Protein 4WAI (pdb70)

B-factor: mean 99.81, std 31.14, range [53.28, 286.84]

Nearest PDB structures (foldseek):
  4wai-assembly1_B  TM=9.487E-01  e=1.985E-14  Bacillus subtilis subsp. subtilis str. 168
  4wai-assembly2_C  TM=9.579E-01  e=7.616E-14  Bacillus subtilis subsp. subtilis str. 168
  8hja-assembly1_A  TM=7.046E-01  e=1.304E-03  Synechocystis sp. PCC 6803
  8hja-assembly1_B  TM=7.185E-01  e=2.812E-03  Synechocystis sp. PCC 6803
  4wai-assembly2_C  TM=1.011E+00  e=5.442E-16  Bacillus subtilis subsp. subtilis str. 168

Structure (mmCIF, N/CA/C/O backbone):
data_4WAI
#
_entry.id   4WAI
#
_cell.length_a   41.483
_cell.length_b   123.579
_cell.length_c   41.759
_cell.angle_alpha   90.00
_cell.angle_beta   93.92
_cell.angle_gamma   90.00
#
_symmetry.space_group_name_H-M   'P 1 21 1'
#
loop_
_entity.id
_entity.type
_entity.pdbx_description
1 polymer 'ComF operon protein 2'
2 non-polymer 'ZINC ION'
3 water water
#
loop_
_atom_site.group_PDB
_atom_site.id
_atom_site.type_symbol
_atom_site.label_atom_id
_atom_site.label_alt_id
_atom_site.label_comp_id
_atom_site.label_asym_id
_atom_site.label_entity_id
_atom_site.label_seq_id
_atom_site.pdbx_PDB_ins_code
_atom_site.Cartn_x
_atom_site.Cartn_y
_atom_site.Cartn_z
_atom_site.occupancy
_atom_site.B_iso_or_equiv
_atom_site.auth_seq_id
_atom_site.auth_comp_id
_atom_site.auth_asym_id
_atom_site.auth_atom_id
_atom_site.pdbx_PDB_model_num
ATOM 1 N N . MET A 1 24 ? 60.222 -45.300 25.937 1.00 84.31 1 MET A N 1
ATOM 2 C CA . MET A 1 24 ? 59.032 -44.648 25.400 1.00 83.26 1 MET A CA 1
ATOM 3 C C . MET A 1 24 ? 58.948 -44.715 23.867 1.00 82.17 1 MET A C 1
ATOM 4 O O . MET A 1 24 ? 59.945 -44.637 23.161 1.00 79.72 1 MET A O 1
ATOM 9 N N . LEU A 1 25 ? 57.729 -44.822 23.364 1.00 82.58 2 LEU A N 1
ATOM 10 C CA . LEU A 1 25 ? 57.474 -44.995 21.945 1.00 80.97 2 LEU A CA 1
ATOM 11 C C . LEU A 1 25 ? 57.166 -43.655 21.275 1.00 78.73 2 LEU A C 1
ATOM 12 O O . LEU A 1 25 ? 56.161 -43.007 21.572 1.00 81.05 2 LEU A O 1
ATOM 17 N N . VAL A 1 26 ? 58.041 -43.253 20.356 1.00 74.42 3 VAL A N 1
ATOM 18 C CA . VAL A 1 26 ? 58.011 -41.908 19.777 1.00 70.33 3 VAL A CA 1
ATOM 19 C C . VAL A 1 26 ? 58.581 -41.847 18.372 1.00 65.93 3 VAL A C 1
ATOM 20 O O . VAL A 1 26 ? 59.658 -42.367 18.091 1.00 64.68 3 VAL A O 1
ATOM 24 N N . ASN A 1 27 ? 57.833 -41.198 17.489 1.00 63.64 4 ASN A N 1
ATOM 25 C CA . ASN A 1 27 ? 58.297 -40.919 16.149 1.00 61.47 4 ASN A CA 1
ATOM 26 C C . ASN A 1 27 ? 59.343 -39.810 16.154 1.00 61.96 4 ASN A C 1
ATOM 27 O O . ASN A 1 27 ? 59.079 -38.664 16.537 1.00 60.13 4 ASN A O 1
ATOM 32 N N . SER A 1 28 ? 60.531 -40.169 15.699 1.00 63.82 5 SER A N 1
ATOM 33 C CA . SER A 1 28 ? 61.683 -39.316 15.841 1.00 68.08 5 SER A CA 1
ATOM 34 C C . SER A 1 28 ? 61.537 -38.109 14.911 1.00 65.69 5 SER A C 1
ATOM 35 O O . SER A 1 28 ? 62.162 -37.063 15.124 1.00 65.76 5 SER A O 1
ATOM 38 N N . LYS A 1 29 ? 60.688 -38.246 13.900 1.00 66.52 6 LYS A N 1
ATOM 39 C CA . LYS A 1 29 ? 60.420 -37.123 12.990 1.00 68.58 6 LYS A CA 1
ATOM 40 C C . LYS A 1 29 ? 59.663 -35.999 13.686 1.00 67.70 6 LYS A C 1
ATOM 41 O O . LYS A 1 29 ? 59.799 -34.851 13.335 1.00 68.38 6 LYS A O 1
ATOM 47 N N . GLU A 1 30 ? 58.862 -36.350 14.674 1.00 67.68 7 GLU A N 1
ATOM 48 C CA . GLU A 1 30 ? 58.152 -35.363 15.460 1.00 68.76 7 GLU A CA 1
ATOM 49 C C . GLU A 1 30 ? 59.144 -34.532 16.280 1.00 67.13 7 GLU A C 1
ATOM 50 O O . GLU A 1 30 ? 58.964 -33.333 16.448 1.00 68.10 7 GLU A O 1
ATOM 56 N N . ILE A 1 31 ? 60.198 -35.173 16.770 1.00 65.34 8 ILE A N 1
ATOM 57 C CA . ILE A 1 31 ? 61.242 -34.486 17.524 1.00 64.63 8 ILE A CA 1
ATOM 58 C C . ILE A 1 31 ? 61.970 -33.511 16.607 1.00 62.52 8 ILE A C 1
ATOM 59 O O . ILE A 1 31 ? 62.212 -32.362 16.976 1.00 63.66 8 ILE A O 1
ATOM 64 N N . VAL A 1 32 ? 62.286 -33.969 15.398 1.00 63.53 9 VAL A N 1
ATOM 65 C CA . VAL A 1 32 ? 62.931 -33.134 14.385 1.00 66.99 9 VAL A CA 1
ATOM 66 C C . VAL A 1 32 ? 62.114 -31.881 14.020 1.00 64.87 9 VAL A C 1
ATOM 67 O O . VAL A 1 32 ? 62.625 -30.765 14.075 1.00 58.88 9 VAL A O 1
ATOM 71 N N . MET A 1 33 ? 60.848 -32.091 13.655 1.00 63.71 10 MET A N 1
ATOM 72 C CA . MET A 1 33 ? 59.939 -31.011 13.309 1.00 62.43 10 MET A CA 1
ATOM 73 C C . MET A 1 33 ? 59.792 -29.986 14.420 1.00 66.34 10 MET A C 1
ATOM 74 O O . MET A 1 33 ? 59.899 -28.760 14.176 1.00 68.24 10 MET A O 1
ATOM 79 N N . LYS A 1 34 ? 59.521 -30.491 15.628 1.00 64.45 11 LYS A N 1
ATOM 80 C CA . LYS A 1 34 ? 59.270 -29.624 16.766 1.00 66.24 11 LYS A CA 1
ATOM 81 C C . LYS A 1 34 ? 60.484 -28.732 16.967 1.00 68.11 11 LYS A C 1
ATOM 82 O O . LYS A 1 34 ? 60.355 -27.563 17.306 1.00 68.54 11 LYS A O 1
ATOM 88 N N . GLU A 1 35 ? 61.659 -29.308 16.720 1.00 69.18 12 GLU A N 1
ATOM 89 C CA . GLU A 1 35 ? 62.913 -28.608 16.859 1.00 73.40 12 GLU A CA 1
ATOM 90 C C . GLU A 1 35 ? 63.067 -27.559 15.752 1.00 73.88 12 GLU A C 1
ATOM 91 O O . GLU A 1 35 ? 63.425 -26.407 16.020 1.00 77.56 12 GLU A O 1
ATOM 97 N N . LEU A 1 36 ? 62.783 -27.947 14.515 1.00 68.09 13 LEU A N 1
ATOM 98 C CA . LEU A 1 36 ? 62.935 -27.020 13.407 1.00 68.35 13 LEU A CA 1
ATOM 99 C C . LEU A 1 36 ? 61.909 -25.896 13.488 1.00 70.07 13 LEU A C 1
ATOM 100 O O . LEU A 1 36 ? 62.207 -24.720 13.190 1.00 70.97 13 LEU A O 1
ATOM 105 N N . LEU A 1 37 ? 60.708 -26.270 13.905 1.00 68.81 14 LEU A N 1
ATOM 106 C CA . LEU A 1 37 ? 59.629 -25.319 14.036 1.00 70.16 14 LEU A CA 1
ATOM 107 C C . LEU A 1 37 ? 59.988 -24.243 15.060 1.00 77.94 14 LEU A C 1
ATOM 108 O O . LEU A 1 37 ? 59.754 -23.057 14.823 1.00 80.22 14 LEU A O 1
ATOM 113 N N . ASP A 1 38 ? 60.559 -24.651 16.192 1.00 80.78 15 ASP A N 1
ATOM 114 C CA . ASP A 1 38 ? 60.939 -23.693 17.215 1.00 87.82 15 ASP A CA 1
ATOM 115 C C . ASP A 1 38 ? 62.110 -22.834 16.786 1.00 85.99 15 ASP A C 1
ATOM 116 O O . ASP A 1 38 ? 62.117 -21.636 17.043 1.00 89.72 15 ASP A O 1
ATOM 121 N N . ARG A 1 39 ? 63.098 -23.436 16.138 1.00 82.50 16 ARG A N 1
ATOM 122 C CA . ARG A 1 39 ? 64.272 -22.685 15.717 1.00 84.70 16 ARG A CA 1
ATOM 123 C C . ARG A 1 39 ? 63.974 -21.715 14.558 1.00 81.32 16 ARG A C 1
ATOM 124 O O . ARG A 1 39 ? 64.487 -20.606 14.530 1.00 81.78 16 ARG A O 1
ATOM 132 N N . TYR A 1 40 ? 63.126 -22.128 13.621 1.00 86.99 17 TYR A N 1
ATOM 133 C CA . TYR A 1 40 ? 62.921 -21.355 12.396 1.00 86.37 17 TYR A CA 1
ATOM 134 C C . TYR A 1 40 ? 61.518 -20.774 12.311 1.00 84.06 17 TYR A C 1
ATOM 135 O O . TYR A 1 40 ? 61.059 -20.400 11.248 1.00 84.50 17 TYR A O 1
ATOM 144 N N . MET A 1 41 ? 60.844 -20.730 13.447 1.00 84.23 18 MET A N 1
ATOM 145 C CA . MET A 1 41 ? 59.552 -20.070 13.592 1.00 88.13 18 MET A CA 1
ATOM 146 C C . MET A 1 41 ? 59.410 -18.766 12.773 1.00 93.19 18 MET A C 1
ATOM 147 O O . MET A 1 41 ? 58.465 -18.614 11.993 1.00 91.69 18 MET A O 1
ATOM 152 N N . ASP A 1 42 ? 60.349 -17.841 12.947 1.00 99.33 19 ASP A N 1
ATOM 153 C CA . ASP A 1 42 ? 60.289 -16.540 12.271 1.00 106.37 19 ASP A CA 1
ATOM 154 C C . ASP A 1 42 ? 60.295 -16.600 10.734 1.00 105.30 19 ASP A C 1
ATOM 155 O O . ASP A 1 42 ? 59.611 -15.818 10.071 1.00 107.37 19 ASP A O 1
ATOM 160 N N . GLN A 1 43 ? 61.062 -17.524 10.169 1.00 102.75 20 GLN A N 1
ATOM 161 C CA . GLN A 1 43 ? 61.191 -17.611 8.721 1.00 103.31 20 GLN A CA 1
ATOM 162 C C . GLN A 1 43 ? 60.063 -18.424 8.073 1.00 97.94 20 GLN A C 1
ATOM 163 O O . GLN A 1 43 ? 60.047 -18.618 6.855 1.00 97.88 20 GLN A O 1
ATOM 169 N N . LEU A 1 44 ? 59.122 -18.891 8.894 1.00 94.45 21 LEU A N 1
ATOM 170 C CA . LEU A 1 44 ? 57.959 -19.642 8.417 1.00 91.04 21 LEU A CA 1
ATOM 171 C C . LEU A 1 44 ? 56.731 -18.763 8.268 1.00 92.75 21 LEU A C 1
ATOM 172 O O . LEU A 1 44 ? 55.712 -19.213 7.752 1.00 90.22 21 LEU A O 1
ATOM 177 N N . HIS A 1 45 ? 56.821 -17.544 8.788 1.00 97.66 22 HIS A N 1
ATOM 178 C CA . HIS A 1 45 ? 55.802 -16.512 8.614 1.00 101.80 22 HIS A CA 1
ATOM 179 C C . HIS A 1 45 ? 54.369 -16.981 8.899 1.00 99.22 22 HIS A C 1
ATOM 180 O O . HIS A 1 45 ? 53.504 -16.933 8.032 1.00 100.48 22 HIS A O 1
ATOM 187 N N . MET A 1 46 ? 54.137 -17.429 10.131 1.00 95.06 23 MET A N 1
ATOM 188 C CA . MET A 1 46 ? 52.806 -17.803 10.595 1.00 92.32 23 MET A CA 1
ATOM 189 C C . MET A 1 46 ? 51.963 -16.612 11.023 1.00 98.54 23 MET A C 1
ATOM 190 O O . MET A 1 46 ? 52.458 -15.683 11.673 1.00 103.36 23 MET A O 1
ATOM 195 N N . ALA A 1 47 ? 50.686 -16.642 10.657 1.00 99.08 24 ALA A N 1
ATOM 196 C CA . ALA A 1 47 ? 49.762 -15.571 11.008 1.00 104.85 24 ALA A CA 1
ATOM 197 C C . ALA A 1 47 ? 49.555 -15.557 12.514 1.00 107.26 24 ALA A C 1
ATOM 198 O O . ALA A 1 47 ? 49.616 -14.503 13.143 1.00 112.21 24 ALA A O 1
ATOM 200 N N . CYS A 1 48 ? 49.315 -16.735 13.087 1.00 102.40 25 CYS A N 1
ATOM 201 C CA . CYS A 1 48 ? 49.210 -16.882 14.531 1.00 103.77 25 CYS A CA 1
ATOM 202 C C . CYS A 1 48 ? 50.215 -17.916 15.021 1.00 100.59 25 CYS A C 1
ATOM 203 O O . CYS A 1 48 ? 50.475 -18.910 14.342 1.00 94.52 25 CYS A O 1
ATOM 206 N N . THR A 1 49 ? 50.792 -17.686 16.192 1.00 99.74 26 THR A N 1
ATOM 207 C CA . THR A 1 49 ? 51.817 -18.594 16.689 1.00 94.18 26 THR A CA 1
ATOM 208 C C . THR A 1 49 ? 51.372 -19.352 17.939 1.00 93.33 26 THR A C 1
ATOM 209 O O . THR A 1 49 ? 52.200 -19.975 18.596 1.00 93.94 26 THR A O 1
ATOM 213 N N . CYS A 1 50 ? 50.072 -19.332 18.246 1.00 93.83 27 CYS A N 1
ATOM 214 C CA . CYS A 1 50 ? 49.555 -20.032 19.416 1.00 93.83 27 CYS A CA 1
ATOM 215 C C . CYS A 1 50 ? 49.782 -21.533 19.264 1.00 86.07 27 CYS A C 1
ATOM 216 O O . CYS A 1 50 ? 50.069 -22.014 18.167 1.00 80.21 27 CYS A O 1
ATOM 219 N N . GLN A 1 51 ? 49.606 -22.271 20.356 1.00 88.06 28 GLN A N 1
ATOM 220 C CA . GLN A 1 51 ? 49.898 -23.699 20.333 1.00 84.08 28 GLN A CA 1
ATOM 221 C C . GLN A 1 51 ? 48.996 -24.421 19.370 1.00 80.43 28 GLN A C 1
ATOM 222 O O . GLN A 1 51 ? 49.442 -25.338 18.695 1.00 76.43 28 GLN A O 1
ATOM 228 N N . VAL A 1 52 ? 47.741 -23.998 19.280 1.00 84.04 29 VAL A N 1
ATOM 229 C CA . VAL A 1 52 ? 46.823 -24.628 18.333 1.00 82.43 29 VAL A CA 1
ATOM 230 C C . VAL A 1 52 ? 47.397 -24.593 16.927 1.00 80.41 29 VAL A C 1
ATOM 231 O O . VAL A 1 52 ? 47.629 -25.647 16.300 1.00 73.29 29 VAL A O 1
ATOM 235 N N . CYS A 1 53 ? 47.654 -23.383 16.445 1.00 82.04 30 CYS A N 1
ATOM 236 C CA . CYS A 1 53 ? 48.152 -23.231 15.082 1.00 83.69 30 CYS A CA 1
ATOM 237 C C . CYS A 1 53 ? 49.461 -23.984 14.868 1.00 80.61 30 CYS A C 1
ATOM 238 O O . CYS A 1 53 ? 49.711 -24.508 13.783 1.00 82.17 30 CYS A O 1
ATOM 241 N N . GLN A 1 54 ? 50.310 -23.976 15.888 1.00 78.16 31 GLN A N 1
ATOM 242 C CA . GLN A 1 54 ? 51.560 -24.698 15.795 1.00 75.98 31 GLN A CA 1
ATOM 243 C C . GLN A 1 54 ? 51.296 -26.197 15.619 1.00 72.73 31 GLN A C 1
ATOM 244 O O . GLN A 1 54 ? 51.838 -26.809 14.687 1.00 69.53 31 GLN A O 1
ATOM 250 N N . ASN A 1 55 ? 50.461 -26.774 16.487 1.00 74.27 32 ASN A N 1
ATOM 251 C CA . ASN A 1 55 ? 50.091 -28.179 16.370 1.00 73.84 32 ASN A CA 1
ATOM 252 C C . ASN A 1 55 ? 49.538 -28.536 15.002 1.00 74.80 32 ASN A C 1
ATOM 253 O O . ASN A 1 55 ? 49.875 -29.581 14.455 1.00 74.80 32 ASN A O 1
ATOM 258 N N . ASP A 1 56 ? 48.733 -27.644 14.430 1.00 78.08 33 ASP A N 1
ATOM 259 C CA . ASP A 1 56 ? 48.205 -27.860 13.086 1.00 79.24 33 ASP A CA 1
ATOM 260 C C . ASP A 1 56 ? 49.311 -27.965 12.032 1.00 76.14 33 ASP A C 1
ATOM 261 O O . ASP A 1 56 ? 49.286 -28.852 11.195 1.00 71.70 33 ASP A O 1
ATOM 266 N N . VAL A 1 57 ? 50.290 -27.073 12.089 1.00 79.36 34 VAL A N 1
ATOM 267 C CA . VAL A 1 57 ? 51.419 -27.124 11.170 1.00 73.82 34 VAL A CA 1
ATOM 268 C C . VAL A 1 57 ? 52.173 -28.455 11.297 1.00 66.54 34 VAL A C 1
ATOM 269 O O . VAL A 1 57 ? 52.419 -29.141 10.318 1.00 63.24 34 VAL A O 1
ATOM 273 N N . LEU A 1 58 ? 52.543 -28.802 12.518 1.00 66.35 35 LEU A N 1
ATOM 274 C CA . LEU A 1 58 ? 53.181 -30.087 12.819 1.00 64.43 35 LEU A CA 1
ATOM 275 C C . LEU A 1 58 ? 52.467 -31.306 12.243 1.00 62.48 35 LEU A C 1
ATOM 276 O O . LEU A 1 58 ? 53.091 -32.179 11.645 1.00 64.04 35 LEU A O 1
ATOM 281 N N . ALA A 1 59 ? 51.151 -31.346 12.426 1.00 62.40 36 ALA A N 1
ATOM 282 C CA . ALA A 1 59 ? 50.342 -32.484 12.018 1.00 63.41 36 ALA A CA 1
ATOM 283 C C . ALA A 1 59 ? 50.278 -32.632 10.492 1.00 66.60 36 ALA A C 1
ATOM 284 O O . ALA A 1 59 ? 50.355 -33.746 9.953 1.00 67.55 36 ALA A O 1
ATOM 286 N N . LEU A 1 60 ? 50.143 -31.505 9.806 1.00 66.88 37 LEU A N 1
ATOM 287 C CA . LEU A 1 60 ? 50.135 -31.501 8.355 1.00 66.91 37 LEU A CA 1
ATOM 288 C C . LEU A 1 60 ? 51.437 -32.029 7.825 1.00 63.58 37 LEU A C 1
ATOM 289 O O . LEU A 1 60 ? 51.474 -32.683 6.784 1.00 64.45 37 LEU A O 1
ATOM 294 N N . SER A 1 61 ? 52.502 -31.720 8.554 1.00 59.78 38 SER A N 1
ATOM 295 C CA . SER A 1 61 ? 53.850 -31.941 8.070 1.00 58.99 38 SER A CA 1
ATOM 296 C C . SER A 1 61 ? 54.271 -33.354 8.384 1.00 56.50 38 SER A C 1
ATOM 297 O O . SER A 1 61 ? 54.819 -34.043 7.537 1.00 57.36 38 SER A O 1
ATOM 300 N N . LEU A 1 62 ? 54.006 -33.773 9.616 1.00 55.61 39 LEU A N 1
ATOM 301 C CA . LEU A 1 62 ? 54.256 -35.151 10.034 1.00 57.24 39 LEU A CA 1
ATOM 302 C C . LEU A 1 62 ? 53.463 -36.155 9.217 1.00 60.03 39 LEU A C 1
ATOM 303 O O . LEU A 1 62 ? 53.928 -37.263 9.011 1.00 60.85 39 LEU A O 1
ATOM 308 N N . ASN A 1 63 ? 52.280 -35.770 8.731 1.00 61.68 40 ASN A N 1
ATOM 309 C CA . ASN A 1 63 ? 51.533 -36.680 7.849 1.00 64.67 40 ASN A CA 1
ATOM 310 C C . ASN A 1 63 ? 52.083 -36.731 6.441 1.00 66.74 40 ASN A C 1
ATOM 311 O O . ASN A 1 63 ? 51.526 -37.409 5.601 1.00 68.84 40 ASN A O 1
ATOM 316 N N . LYS A 1 64 ? 53.175 -36.015 6.193 1.00 71.87 41 LYS A N 1
ATOM 317 C CA . LYS A 1 64 ? 53.757 -35.932 4.850 1.00 77.36 41 LYS A CA 1
ATOM 318 C C . LYS A 1 64 ? 55.174 -36.510 4.813 1.00 77.00 41 LYS A C 1
ATOM 319 O O . LYS A 1 64 ? 55.773 -36.634 3.753 1.00 78.95 41 LYS A O 1
ATOM 325 N N . VAL A 1 65 ? 55.715 -36.847 5.977 1.00 75.09 42 VAL A N 1
ATOM 326 C CA . VAL A 1 65 ? 56.982 -37.564 6.029 1.00 76.02 42 VAL A CA 1
ATOM 327 C C . VAL A 1 65 ? 56.745 -38.979 6.580 1.00 73.82 42 VAL A C 1
ATOM 328 O O . VAL A 1 65 ? 55.801 -39.213 7.337 1.00 70.90 42 VAL A O 1
ATOM 332 N N . SER A 1 66 ? 57.587 -39.922 6.174 1.00 74.22 43 SER A N 1
ATOM 333 C CA . SER A 1 66 ? 57.445 -41.308 6.616 1.00 73.77 43 SER A CA 1
ATOM 334 C C . SER A 1 66 ? 57.828 -41.430 8.091 1.00 70.06 43 SER A C 1
ATOM 335 O O . SER A 1 66 ? 58.844 -40.854 8.527 1.00 69.93 43 SER A O 1
ATOM 338 N N . PRO A 1 67 ? 56.992 -42.149 8.872 1.00 67.55 44 PRO A N 1
ATOM 339 C CA . PRO A 1 67 ? 57.193 -42.297 10.324 1.00 65.24 44 PRO A CA 1
ATOM 340 C C . PRO A 1 67 ? 58.493 -43.014 10.629 1.00 66.57 44 PRO A C 1
ATOM 341 O O . PRO A 1 67 ? 58.943 -43.897 9.904 1.00 72.11 44 PRO A O 1
ATOM 345 N N . SER A 1 68 ? 59.102 -42.616 11.720 1.00 63.76 45 SER A N 1
ATOM 346 C CA . SER A 1 68 ? 60.408 -43.122 12.077 1.00 66.28 45 SER A CA 1
ATOM 347 C C . SER A 1 68 ? 60.403 -43.423 13.568 1.00 64.01 45 SER A C 1
ATOM 348 O O . SER A 1 68 ? 61.149 -42.816 14.350 1.00 63.67 45 SER A O 1
ATOM 351 N N . TYR A 1 69 ? 59.537 -44.348 13.963 1.00 62.54 46 TYR A N 1
ATOM 352 C CA . TYR A 1 69 ? 59.349 -44.610 15.377 1.00 63.13 46 TYR A CA 1
ATOM 353 C C . TYR A 1 69 ? 60.494 -45.380 15.954 1.00 68.22 46 TYR A C 1
ATOM 354 O O . TYR A 1 69 ? 61.010 -46.288 15.322 1.00 77.23 46 TYR A O 1
ATOM 363 N N . VAL A 1 70 ? 60.894 -44.996 17.159 1.00 68.33 47 VAL A N 1
ATOM 364 C CA . VAL A 1 70 ? 61.957 -45.685 17.866 1.00 72.97 47 VAL A CA 1
ATOM 365 C C . VAL A 1 70 ? 61.607 -45.854 19.337 1.00 69.18 47 VAL A C 1
ATOM 366 O O . VAL A 1 70 ? 60.583 -45.355 19.825 1.00 65.97 47 VAL A O 1
ATOM 370 N N . THR A 1 71 ? 62.460 -46.579 20.040 1.00 72.06 48 THR A N 1
ATOM 371 C CA . THR A 1 71 ? 62.164 -46.919 21.413 1.00 74.22 48 THR A CA 1
ATOM 372 C C . THR A 1 71 ? 63.328 -46.548 22.301 1.00 79.86 48 THR A C 1
ATOM 373 O O . THR A 1 71 ? 63.225 -46.609 23.516 1.00 82.08 48 THR A O 1
ATOM 377 N N . ASP A 1 72 ? 64.436 -46.162 21.689 1.00 85.58 49 ASP A N 1
ATOM 378 C CA . ASP A 1 72 ? 65.629 -45.806 22.448 1.00 93.43 49 ASP A CA 1
ATOM 379 C C . ASP A 1 72 ? 65.997 -44.329 22.249 1.00 90.38 49 ASP A C 1
ATOM 380 O O . ASP A 1 72 ? 66.279 -43.905 21.129 1.00 88.41 49 ASP A O 1
ATOM 385 N N . PHE A 1 73 ? 66.006 -43.570 23.350 1.00 86.32 50 PHE A N 1
ATOM 386 C CA . PHE A 1 73 ? 66.245 -42.122 23.319 1.00 85.53 50 PHE A CA 1
ATOM 387 C C . PHE A 1 73 ? 67.597 -41.826 22.728 1.00 83.31 50 PHE A C 1
ATOM 388 O O . PHE A 1 73 ? 67.807 -40.794 22.099 1.00 84.36 50 PHE A O 1
ATOM 396 N N . LYS A 1 74 ? 68.519 -42.753 22.933 1.00 83.60 51 LYS A N 1
ATOM 397 C CA . LYS A 1 74 ? 69.842 -42.632 22.354 1.00 85.39 51 LYS A CA 1
ATOM 398 C C . LYS A 1 74 ? 69.754 -42.691 20.825 1.00 86.92 51 LYS A C 1
ATOM 399 O O . LYS A 1 74 ? 70.587 -42.127 20.121 1.00 87.59 51 LYS A O 1
ATOM 405 N N . LYS A 1 75 ? 68.721 -43.353 20.317 1.00 88.83 52 LYS A N 1
ATOM 406 C CA . LYS A 1 75 ? 68.587 -43.560 18.886 1.00 92.62 52 LYS A CA 1
ATOM 407 C C . LYS A 1 75 ? 67.988 -42.325 18.235 1.00 90.37 52 LYS A C 1
ATOM 408 O O . LYS A 1 75 ? 68.292 -42.028 17.087 1.00 91.12 52 LYS A O 1
ATOM 414 N N . ILE A 1 76 ? 67.143 -41.612 18.979 1.00 88.53 53 ILE A N 1
ATOM 415 C CA . ILE A 1 76 ? 66.578 -40.346 18.524 1.00 88.28 53 ILE A CA 1
ATOM 416 C C . ILE A 1 76 ? 67.650 -39.276 18.470 1.00 91.57 53 ILE A C 1
ATOM 417 O O . ILE A 1 76 ? 67.612 -38.372 17.631 1.00 91.92 53 ILE A O 1
ATOM 422 N N . ALA A 1 77 ? 68.597 -39.386 19.394 1.00 94.84 54 ALA A N 1
ATOM 423 C CA . ALA A 1 77 ? 69.737 -38.489 19.445 1.00 100.95 54 ALA A CA 1
ATOM 424 C C . ALA A 1 77 ? 70.567 -38.610 18.171 1.00 106.87 54 ALA A C 1
ATOM 425 O O . ALA A 1 77 ? 70.988 -37.609 17.599 1.00 108.96 54 ALA A O 1
ATOM 427 N N . TYR A 1 78 ? 70.787 -39.843 17.731 1.00 108.41 55 TYR A N 1
ATOM 428 C CA . TYR A 1 78 ? 71.474 -40.109 16.476 1.00 113.14 55 TYR A CA 1
ATOM 429 C C . TYR A 1 78 ? 70.724 -39.537 15.256 1.00 111.47 55 TYR A C 1
ATOM 430 O O . TYR A 1 78 ? 71.340 -38.995 14.340 1.00 113.09 55 TYR A O 1
ATOM 439 N N . THR A 1 79 ? 69.400 -39.660 15.245 1.00 109.77 56 THR A N 1
ATOM 440 C CA . THR A 1 79 ? 68.589 -39.163 14.131 1.00 112.69 56 THR A CA 1
ATOM 441 C C . THR A 1 79 ? 68.598 -37.643 14.066 1.00 118.23 56 THR A C 1
ATOM 442 O O . THR A 1 79 ? 68.893 -37.067 13.021 1.00 120.95 56 THR A O 1
ATOM 446 N N . LYS A 1 80 ? 68.266 -37.013 15.191 1.00 117.99 57 LYS A N 1
ATOM 447 C CA . LYS A 1 80 ? 68.297 -35.563 15.343 1.00 117.96 57 LYS A CA 1
ATOM 448 C C . LYS A 1 80 ? 69.665 -34.984 14.974 1.00 125.40 57 LYS A C 1
ATOM 449 O O . LYS A 1 80 ? 69.748 -33.891 14.423 1.00 124.08 57 LYS A O 1
ATOM 455 N N . ALA A 1 81 ? 70.737 -35.718 15.258 1.00 132.67 58 ALA A N 1
ATOM 456 C CA . ALA A 1 81 ? 72.081 -35.232 14.951 1.00 142.21 58 ALA A CA 1
ATOM 457 C C . ALA A 1 81 ? 72.384 -35.328 13.459 1.00 144.08 58 ALA A C 1
ATOM 458 O O . ALA A 1 81 ? 73.169 -34.541 12.926 1.00 150.19 58 ALA A O 1
ATOM 460 N N . GLU A 1 82 ? 71.762 -36.290 12.787 1.00 135.75 59 GLU A N 1
ATOM 461 C CA . GLU A 1 82 ? 72.010 -36.497 11.368 1.00 134.11 59 GLU A CA 1
ATOM 462 C C . GLU A 1 82 ? 71.430 -35.351 10.548 1.00 131.22 59 GLU A C 1
ATOM 463 O O . GLU A 1 82 ? 71.920 -35.023 9.465 1.00 132.04 59 GLU A O 1
ATOM 469 N N . LEU A 1 83 ? 70.388 -34.735 11.083 1.00 150.49 60 LEU A N 1
ATOM 470 C CA . LEU A 1 83 ? 69.766 -33.601 10.430 1.00 153.78 60 LEU A CA 1
ATOM 471 C C . LEU A 1 83 ? 70.365 -32.290 10.994 1.00 151.32 60 LEU A C 1
ATOM 472 O O . LEU A 1 83 ? 69.695 -31.496 11.661 1.00 148.70 60 LEU A O 1
ATOM 477 N N . VAL A 1 84 ? 71.655 -32.097 10.701 1.00 150.73 61 VAL A N 1
ATOM 478 C CA . VAL A 1 84 ? 72.413 -30.867 10.989 1.00 155.95 61 VAL A CA 1
ATOM 479 C C . VAL A 1 84 ? 71.840 -29.644 10.261 1.00 160.82 61 VAL A C 1
ATOM 480 O O . VAL A 1 84 ? 70.986 -29.785 9.393 1.00 164.62 61 VAL A O 1
ATOM 484 N N . ASP A 1 85 ? 72.289 -28.451 10.657 1.00 163.07 62 ASP A N 1
ATOM 485 C CA . ASP A 1 85 ? 71.974 -27.189 9.975 1.00 167.24 62 ASP A CA 1
ATOM 486 C C . ASP A 1 85 ? 72.344 -27.244 8.494 1.00 167.70 62 ASP A C 1
ATOM 487 O O . ASP A 1 85 ? 71.640 -26.701 7.642 1.00 169.04 62 ASP A O 1
ATOM 492 N N . LYS A 1 86 ? 73.466 -27.883 8.186 1.00 167.37 63 LYS A N 1
ATOM 493 C CA . LYS A 1 86 ? 73.833 -28.103 6.795 1.00 163.46 63 LYS A CA 1
ATOM 494 C C . LYS A 1 86 ? 73.138 -29.379 6.347 1.00 159.89 63 LYS A C 1
ATOM 495 O O . LYS A 1 86 ? 72.622 -30.116 7.181 1.00 160.30 63 LYS A O 1
ATOM 501 N N . GLN A 1 87 ? 73.105 -29.634 5.046 1.00 156.94 64 GLN A N 1
ATOM 502 C CA . GLN A 1 87 ? 72.408 -30.801 4.512 1.00 154.41 64 GLN A CA 1
ATOM 503 C C . GLN A 1 87 ? 70.935 -30.878 4.958 1.00 148.30 64 GLN A C 1
ATOM 504 O O . GLN A 1 87 ? 70.216 -29.882 4.920 1.00 147.65 64 GLN A O 1
ATOM 510 N N . LYS A 1 88 ? 70.521 -32.053 5.422 1.00 114.68 65 LYS A N 1
ATOM 511 C CA . LYS A 1 88 ? 69.123 -32.515 5.394 1.00 107.50 65 LYS A CA 1
ATOM 512 C C . LYS A 1 88 ? 67.940 -31.619 5.824 1.00 102.10 65 LYS A C 1
ATOM 513 O O . LYS A 1 88 ? 66.835 -31.806 5.325 1.00 100.97 65 LYS A O 1
ATOM 519 N N . ASN A 1 89 ? 68.136 -30.674 6.732 1.00 99.58 66 ASN A N 1
ATOM 520 C CA . ASN A 1 89 ? 66.988 -29.993 7.336 1.00 94.00 66 ASN A CA 1
ATOM 521 C C . ASN A 1 89 ? 66.105 -29.182 6.382 1.00 90.42 66 ASN A C 1
ATOM 522 O O . ASN A 1 89 ? 64.941 -28.924 6.670 1.00 91.43 66 ASN A O 1
ATOM 527 N N . THR A 1 90 ? 66.648 -28.781 5.245 1.00 87.13 67 THR A N 1
ATOM 528 C CA . THR A 1 90 ? 65.945 -27.845 4.376 1.00 87.47 67 THR A CA 1
ATOM 529 C C . THR A 1 90 ? 64.630 -28.429 3.818 1.00 85.35 67 THR A C 1
ATOM 530 O O . THR A 1 90 ? 63.574 -27.809 3.929 1.00 84.17 67 THR A O 1
ATOM 534 N N . ALA A 1 91 ? 64.694 -29.622 3.236 1.00 89.10 68 ALA A N 1
ATOM 535 C CA . ALA A 1 91 ? 63.492 -30.356 2.825 1.00 87.52 68 ALA A CA 1
ATOM 536 C C . ALA A 1 91 ? 62.387 -30.363 3.883 1.00 82.60 68 ALA A C 1
ATOM 537 O O . ALA A 1 91 ? 61.220 -30.250 3.556 1.00 84.44 68 ALA A O 1
ATOM 539 N N . MET A 1 92 ? 62.756 -30.490 5.152 1.00 81.89 69 MET A N 1
ATOM 540 C CA . MET A 1 92 ? 61.785 -30.421 6.251 1.00 76.22 69 MET A CA 1
ATOM 541 C C . MET A 1 92 ? 61.246 -28.996 6.515 1.00 72.44 69 MET A C 1
ATOM 542 O O . MET A 1 92 ? 60.047 -28.803 6.747 1.00 67.77 69 MET A O 1
ATOM 547 N N . LEU A 1 93 ? 62.144 -28.010 6.487 1.00 72.88 70 LEU A N 1
ATOM 548 C CA . LEU A 1 93 ? 61.757 -26.621 6.636 1.00 71.70 70 LEU A CA 1
ATOM 549 C C . LEU A 1 93 ? 60.774 -26.220 5.532 1.00 72.39 70 LEU A C 1
ATOM 550 O O . LEU A 1 93 ? 59.836 -25.460 5.782 1.00 70.43 70 LEU A O 1
ATOM 555 N N . VAL A 1 94 ? 60.970 -26.748 4.324 1.00 73.67 71 VAL A N 1
ATOM 556 C CA . VAL A 1 94 ? 60.047 -26.478 3.222 1.00 78.42 71 VAL A CA 1
ATOM 557 C C . VAL A 1 94 ? 58.633 -27.026 3.495 1.00 74.21 71 VAL A C 1
ATOM 558 O O . VAL A 1 94 ? 57.636 -26.357 3.210 1.00 71.45 71 VAL A O 1
ATOM 562 N N . ILE A 1 95 ? 58.543 -28.236 4.052 1.00 72.05 72 ILE A N 1
ATOM 563 C CA . ILE A 1 95 ? 57.230 -28.804 4.346 1.00 73.38 72 ILE A CA 1
ATOM 564 C C . ILE A 1 95 ? 56.546 -27.988 5.453 1.00 70.96 72 ILE A C 1
ATOM 565 O O . ILE A 1 95 ? 55.351 -27.720 5.382 1.00 69.98 72 ILE A O 1
ATOM 570 N N . LEU A 1 96 ? 57.315 -27.563 6.452 1.00 69.91 73 LEU A N 1
ATOM 571 C CA . LEU A 1 96 ? 56.770 -26.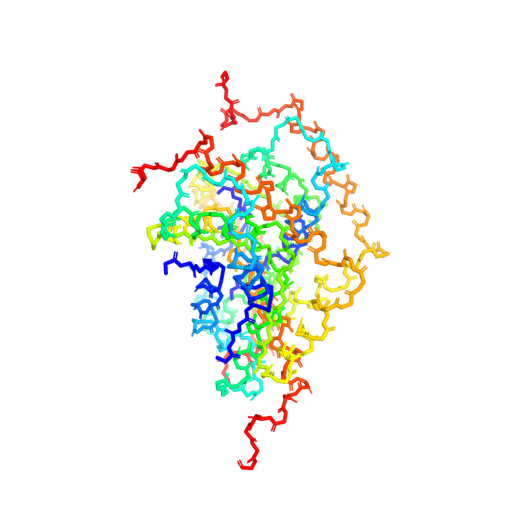757 7.542 1.00 64.39 73 LEU A CA 1
ATOM 572 C C . LEU A 1 96 ? 56.213 -25.429 7.037 1.00 64.21 73 LEU A C 1
ATOM 573 O O . LEU A 1 96 ? 55.092 -25.034 7.397 1.00 63.16 73 LEU A O 1
ATOM 578 N N . ALA A 1 97 ? 57.021 -24.754 6.210 1.00 66.40 74 ALA A N 1
ATOM 579 C CA . ALA A 1 97 ? 56.665 -23.473 5.606 1.00 69.64 74 ALA A CA 1
ATOM 580 C C . ALA A 1 97 ? 55.368 -23.629 4.840 1.00 71.93 74 ALA A C 1
ATOM 581 O O . ALA A 1 97 ? 54.431 -22.830 4.980 1.00 72.93 74 ALA A O 1
ATOM 583 N N . GLU A 1 98 ? 55.329 -24.684 4.036 1.00 74.91 75 GLU A N 1
ATOM 584 C CA . GLU A 1 98 ? 54.164 -24.995 3.233 1.00 78.92 75 GLU A CA 1
ATOM 585 C C . GLU A 1 98 ? 52.936 -25.205 4.131 1.00 74.99 75 GLU A C 1
ATOM 586 O O . GLU A 1 98 ? 51.878 -24.613 3.901 1.00 75.12 75 GLU A O 1
ATOM 592 N N . SER A 1 99 ? 53.100 -26.004 5.181 1.00 70.29 76 SER A N 1
ATOM 593 C CA . SER A 1 99 ? 52.020 -26.233 6.141 1.00 69.66 76 SER A CA 1
ATOM 594 C C . SER A 1 99 ? 51.625 -24.952 6.868 1.00 72.53 76 SER A C 1
ATOM 595 O O . SER A 1 99 ? 50.445 -24.722 7.115 1.00 70.65 76 SER A O 1
ATOM 598 N N . ALA A 1 100 ? 52.628 -24.153 7.245 1.00 69.58 77 ALA A N 1
ATOM 599 C CA . ALA A 1 100 ? 52.418 -22.840 7.852 1.00 69.54 77 ALA A CA 1
ATOM 600 C C . ALA A 1 100 ? 51.520 -21.942 6.996 1.00 71.63 77 ALA A C 1
ATOM 601 O O . ALA A 1 100 ? 50.651 -21.253 7.525 1.00 71.77 77 ALA A O 1
ATOM 603 N N . ALA A 1 101 ? 51.725 -21.961 5.681 1.00 74.98 78 ALA A N 1
ATOM 604 C CA . ALA A 1 101 ? 50.867 -21.208 4.779 1.00 80.78 78 ALA A CA 1
ATOM 605 C C . ALA A 1 101 ? 49.414 -21.647 4.931 1.00 80.84 78 ALA A C 1
ATOM 606 O O . ALA A 1 101 ? 48.525 -20.811 5.110 1.00 85.38 78 ALA A O 1
ATOM 608 N N . VAL A 1 102 ? 49.180 -22.954 4.886 1.00 78.76 79 VAL A N 1
ATOM 609 C CA . VAL A 1 102 ? 47.825 -23.488 4.968 1.00 80.62 79 VAL A CA 1
ATOM 610 C C . VAL A 1 102 ? 47.121 -23.095 6.276 1.00 80.63 79 VAL A C 1
ATOM 611 O O . VAL A 1 102 ? 45.951 -22.731 6.282 1.00 83.46 79 VAL A O 1
ATOM 615 N N . VAL A 1 103 ? 47.830 -23.172 7.384 1.00 77.22 80 VAL A N 1
ATOM 616 C CA . VAL A 1 103 ? 47.234 -22.853 8.664 1.00 77.30 80 VAL A CA 1
ATOM 617 C C . VAL A 1 103 ? 47.017 -21.334 8.800 1.00 78.26 80 VAL A C 1
ATOM 618 O O . VAL A 1 103 ? 46.096 -20.850 9.484 1.00 78.35 80 VAL A O 1
ATOM 622 N N . SER A 1 104 ? 47.884 -20.581 8.143 1.00 78.48 81 SER A N 1
ATOM 623 C CA . SER A 1 104 ? 47.789 -19.144 8.192 1.00 80.68 81 SER A CA 1
ATOM 624 C C . SER A 1 104 ? 46.487 -18.680 7.544 1.00 88.10 81 SER A C 1
ATOM 625 O O . SER A 1 104 ? 45.830 -17.757 8.026 1.00 90.53 81 SER A O 1
ATOM 628 N N . GLU A 1 105 ? 46.114 -19.342 6.454 1.00 91.15 82 GLU A N 1
ATOM 629 C CA . GLU A 1 105 ? 44.935 -18.947 5.706 1.00 96.99 82 GLU A CA 1
ATOM 630 C C . GLU A 1 105 ? 43.673 -19.620 6.242 1.00 98.12 82 GLU A C 1
ATOM 631 O O . GLU A 1 105 ? 42.606 -19.008 6.309 1.00 102.01 82 GLU A O 1
ATOM 637 N N . SER A 1 106 ? 43.811 -20.875 6.648 1.00 132.68 83 SER A N 1
ATOM 638 C CA . SER A 1 106 ? 42.681 -21.664 7.120 1.00 130.72 83 SER A CA 1
ATOM 639 C C . SER A 1 106 ? 42.910 -22.200 8.533 1.00 125.04 83 SER A C 1
ATOM 640 O O . SER A 1 106 ? 43.198 -23.390 8.706 1.00 122.00 83 SER A O 1
ATOM 643 N N . PRO A 1 107 ? 42.787 -21.325 9.549 1.00 124.10 84 PRO A N 1
ATOM 644 C CA . PRO A 1 107 ? 42.985 -21.710 10.953 1.00 120.49 84 PRO A CA 1
ATOM 645 C C . PRO A 1 107 ? 41.801 -22.455 11.572 1.00 120.25 84 PRO A C 1
ATOM 646 O O . PRO A 1 107 ? 40.653 -22.144 11.263 1.00 125.13 84 PRO A O 1
ATOM 650 N N . SER A 1 108 ? 42.087 -23.418 12.445 1.00 119.81 85 SER A N 1
ATOM 651 C CA . SER A 1 108 ? 41.039 -24.176 13.125 1.00 120.29 85 SER A CA 1
ATOM 652 C C . SER A 1 108 ? 40.235 -23.277 14.054 1.00 122.10 85 SER A C 1
ATOM 653 O O . SER A 1 108 ? 40.714 -22.236 14.500 1.00 122.44 85 SER A O 1
ATOM 656 N N . ASP A 1 109 ? 39.014 -23.702 14.356 1.00 123.68 86 ASP A N 1
ATOM 657 C CA . ASP A 1 109 ? 38.110 -22.931 15.199 1.00 124.5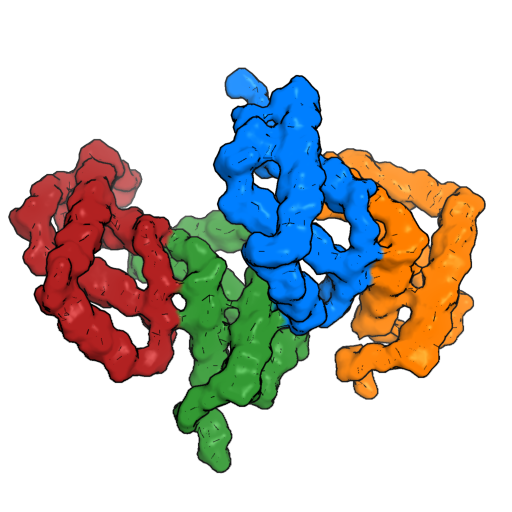8 86 ASP A CA 1
ATOM 658 C C . ASP A 1 109 ? 38.575 -22.891 16.648 1.00 120.75 86 ASP A C 1
ATOM 659 O O . ASP A 1 109 ? 38.035 -22.133 17.454 1.00 121.15 86 ASP A O 1
ATOM 664 N N . LEU A 1 110 ? 39.578 -23.701 16.977 1.00 117.63 87 LEU A N 1
ATOM 665 C CA . LEU A 1 110 ? 40.092 -23.751 18.343 1.00 115.16 87 LEU A CA 1
ATOM 666 C C . LEU A 1 110 ? 41.180 -22.704 18.570 1.00 112.32 87 LEU A C 1
ATOM 667 O O . LEU A 1 110 ? 41.676 -22.537 19.688 1.00 112.27 87 LEU A O 1
ATOM 672 N N . CYS A 1 111 ? 41.544 -21.998 17.502 1.00 111.22 88 CYS A N 1
ATOM 673 C CA . CYS A 1 111 ? 42.558 -20.950 17.585 1.00 110.25 88 CYS A CA 1
ATOM 674 C C . CYS A 1 111 ? 42.023 -19.726 18.323 1.00 112.85 88 CYS A C 1
ATOM 675 O O . CYS A 1 111 ? 40.870 -19.708 18.755 1.00 111.14 88 CYS A O 1
ATOM 678 N N . GLN A 1 112 ? 42.871 -18.714 18.523 1.00 116.01 89 GLN A N 1
ATOM 679 C CA . GLN A 1 112 ? 42.451 -17.475 19.188 1.00 120.45 89 GLN A CA 1
ATOM 680 C C . GLN A 1 112 ? 41.422 -16.713 18.348 1.00 123.66 89 GLN A C 1
ATOM 681 O O . GLN A 1 112 ? 41.548 -16.600 17.127 1.00 126.44 89 GLN A O 1
ATOM 687 N N . THR A 1 113 ? 40.393 -16.192 19.000 1.00 123.11 90 THR A N 1
ATOM 688 C CA . THR A 1 113 ? 39.329 -15.511 18.276 1.00 125.89 90 THR A CA 1
ATOM 689 C C . THR A 1 113 ? 38.906 -14.227 18.957 1.00 128.54 90 THR A C 1
ATOM 690 O O . THR A 1 113 ? 38.554 -14.223 20.141 1.00 129.80 90 THR A O 1
ATOM 694 N N . LYS A 1 114 ? 38.929 -13.144 18.184 1.00 129.75 91 LYS A N 1
ATOM 695 C CA . LYS A 1 114 ? 38.594 -11.809 18.670 1.00 131.75 91 LYS A CA 1
ATOM 696 C C . LYS A 1 114 ? 39.456 -11.455 19.878 1.00 133.77 91 LYS A C 1
ATOM 697 O O . LYS A 1 114 ? 40.543 -12.015 20.058 1.00 133.65 91 LYS A O 1
ATOM 703 N N . MET B 1 24 ? 65.473 -17.804 46.366 1.00 94.68 1 MET C N 1
ATOM 704 C CA . MET B 1 24 ? 64.274 -17.195 45.797 1.00 94.30 1 MET C CA 1
ATOM 705 C C . MET B 1 24 ? 64.541 -16.813 44.341 1.00 91.91 1 MET C C 1
ATOM 706 O O . MET B 1 24 ? 63.851 -15.982 43.753 1.00 91.31 1 MET C O 1
ATOM 711 N N . LEU B 1 25 ? 65.564 -17.432 43.767 1.00 89.74 2 LEU C N 1
ATOM 712 C CA . LEU B 1 25 ? 65.885 -17.264 42.361 1.00 87.02 2 LEU C CA 1
ATOM 713 C C . LEU B 1 25 ? 66.432 -18.561 41.781 1.00 85.74 2 LEU C C 1
ATOM 714 O O . LEU B 1 25 ? 67.494 -19.022 42.188 1.00 86.42 2 LEU C O 1
ATOM 719 N N . VAL B 1 26 ? 65.719 -19.165 40.844 1.00 81.13 3 VAL C N 1
ATOM 720 C CA . VAL B 1 26 ? 66.239 -20.392 40.240 1.00 80.28 3 VAL C CA 1
ATOM 721 C C . VAL B 1 26 ? 65.699 -20.626 38.833 1.00 74.09 3 VAL C C 1
ATOM 722 O O . VAL B 1 26 ? 64.616 -20.166 38.467 1.00 72.38 3 VAL C O 1
ATOM 726 N N . ASN B 1 27 ? 66.494 -21.316 38.034 1.00 71.08 4 ASN C N 1
ATOM 727 C CA . ASN B 1 27 ? 66.058 -21.702 36.711 1.00 69.40 4 ASN C CA 1
ATOM 728 C C . ASN B 1 27 ? 65.143 -22.929 36.802 1.00 66.75 4 ASN C C 1
ATOM 729 O O . ASN B 1 27 ? 65.579 -24.013 37.197 1.00 63.24 4 ASN C O 1
ATOM 734 N N . SER B 1 28 ? 63.877 -22.765 36.444 1.00 67.81 5 SER C N 1
ATOM 735 C CA . SER B 1 28 ? 62.935 -23.865 36.607 1.00 68.18 5 SER C CA 1
ATOM 736 C C . SER B 1 28 ? 63.281 -25.040 35.699 1.00 67.55 5 SER C C 1
ATOM 737 O O . SER B 1 28 ? 62.935 -26.178 36.015 1.00 69.52 5 SER C O 1
ATOM 740 N N . LYS B 1 29 ? 63.944 -24.764 34.581 1.00 66.06 6 LYS C N 1
ATOM 741 C CA . LYS B 1 29 ? 64.431 -25.816 33.690 1.00 66.11 6 LYS C CA 1
ATOM 742 C C . LYS B 1 29 ? 65.324 -26.794 34.428 1.00 67.93 6 LYS C C 1
ATOM 743 O O . LYS B 1 29 ? 65.224 -28.003 34.233 1.00 66.62 6 LYS C O 1
ATOM 749 N N . GLU B 1 30 ? 66.209 -26.246 35.256 1.00 72.48 7 GLU C N 1
ATOM 750 C CA . GLU B 1 30 ? 67.067 -27.027 36.145 1.00 74.35 7 GLU C CA 1
ATOM 751 C C . GLU B 1 30 ? 66.271 -28.036 36.955 1.00 68.41 7 GLU C C 1
ATOM 752 O O . GLU B 1 30 ? 66.648 -29.190 37.085 1.00 66.81 7 GLU C O 1
ATOM 758 N N . ILE B 1 31 ? 65.151 -27.586 37.487 1.00 67.30 8 ILE C N 1
ATOM 759 C CA . ILE B 1 31 ? 64.289 -28.451 38.256 1.00 68.63 8 ILE C CA 1
ATOM 760 C C . ILE B 1 31 ? 63.691 -29.558 37.410 1.00 68.70 8 ILE C C 1
ATOM 761 O O . ILE B 1 31 ? 63.565 -30.700 37.866 1.00 68.71 8 ILE C O 1
ATOM 766 N N . VAL B 1 32 ? 63.311 -29.229 36.180 1.00 67.71 9 VAL C N 1
ATOM 767 C CA . VAL B 1 32 ? 62.644 -30.206 35.328 1.00 67.44 9 VAL C CA 1
ATOM 768 C C . VAL B 1 32 ? 63.655 -31.253 34.853 1.00 67.14 9 VAL C C 1
ATOM 769 O O . VAL B 1 32 ? 63.380 -32.447 34.863 1.00 68.19 9 VAL C O 1
ATOM 773 N N . MET B 1 33 ? 64.838 -30.799 34.473 1.00 65.99 10 MET C N 1
ATOM 774 C CA . MET B 1 33 ? 65.897 -31.701 34.056 1.00 65.32 10 MET C CA 1
ATOM 775 C C . MET B 1 33 ? 66.338 -32.696 35.140 1.00 67.20 10 MET C C 1
ATOM 776 O O . MET B 1 33 ? 66.701 -33.832 34.849 1.00 67.22 10 MET C O 1
ATOM 781 N N . LYS B 1 34 ? 66.356 -32.248 36.387 1.00 69.53 11 LYS C N 1
ATOM 782 C CA . LYS B 1 34 ? 66.797 -33.113 37.459 1.00 72.62 11 LYS C CA 1
ATOM 783 C C . LYS B 1 34 ? 65.788 -34.234 37.665 1.00 71.31 11 LYS C C 1
ATOM 784 O O . LYS B 1 34 ? 66.158 -35.375 37.911 1.00 71.19 11 LYS C O 1
ATOM 790 N N . GLU B 1 35 ? 64.512 -33.893 37.561 1.00 72.77 12 GLU C N 1
ATOM 791 C CA . GLU B 1 35 ? 63.463 -34.841 37.836 1.00 75.91 12 GLU C CA 1
ATOM 792 C C . GLU B 1 35 ? 63.407 -35.832 36.703 1.00 73.04 12 GLU C C 1
ATOM 793 O O . GLU B 1 35 ? 63.308 -37.050 36.937 1.00 73.97 12 GLU C O 1
ATOM 799 N N . LEU B 1 36 ? 63.478 -35.314 35.480 1.00 68.85 13 LEU C N 1
ATOM 800 C CA . LEU B 1 36 ? 63.484 -36.173 34.308 1.00 68.96 13 LEU C CA 1
ATOM 801 C C . LEU B 1 36 ? 64.665 -37.143 34.350 1.00 71.15 13 LEU C C 1
ATOM 802 O O . LEU B 1 36 ? 64.499 -38.333 34.053 1.00 73.83 13 LEU C O 1
ATOM 807 N N . LEU B 1 37 ? 65.844 -36.647 34.734 1.00 69.44 14 LEU C N 1
ATOM 808 C CA . LEU B 1 37 ? 67.030 -37.490 34.778 1.00 73.29 14 LEU C CA 1
ATOM 809 C C . LEU B 1 37 ? 66.880 -38.636 35.802 1.00 79.29 14 LEU C C 1
ATOM 810 O O . LEU B 1 37 ? 67.230 -39.793 35.538 1.00 77.95 14 LEU C O 1
ATOM 815 N N . ASP B 1 38 ? 66.348 -38.312 36.971 1.00 84.69 15 ASP C N 1
ATOM 816 C CA . ASP B 1 38 ? 66.254 -39.294 38.032 1.00 91.97 15 ASP C CA 1
ATOM 817 C C . ASP B 1 38 ? 65.205 -40.336 37.704 1.00 90.47 15 ASP C C 1
ATOM 818 O O . ASP B 1 38 ? 65.310 -41.489 38.119 1.00 92.72 15 ASP C O 1
ATOM 823 N N . ARG B 1 39 ? 64.205 -39.929 36.935 1.00 87.87 16 ARG C N 1
ATOM 824 C CA . ARG B 1 39 ? 63.113 -40.816 36.562 1.00 89.19 16 ARG C CA 1
ATOM 825 C C . ARG B 1 39 ? 63.458 -41.724 35.371 1.00 84.46 16 ARG C C 1
ATOM 826 O O . ARG B 1 39 ? 63.029 -42.871 35.325 1.00 85.93 16 ARG C O 1
ATOM 834 N N . TYR B 1 40 ? 64.242 -41.211 34.425 1.00 92.87 17 TYR C N 1
ATOM 835 C CA . TYR B 1 40 ? 64.554 -41.954 33.203 1.00 89.67 17 TYR C CA 1
ATOM 836 C C . TYR B 1 40 ? 66.027 -42.323 33.065 1.00 88.48 17 TYR C C 1
ATOM 837 O O . TYR B 1 40 ? 66.478 -42.671 31.979 1.00 88.36 17 TYR C O 1
ATOM 846 N N . MET B 1 41 ? 66.768 -42.285 34.168 1.00 88.93 18 MET C N 1
ATOM 847 C CA . MET B 1 41 ? 68.198 -42.587 34.131 1.00 91.21 18 MET C CA 1
ATOM 848 C C . MET B 1 41 ? 68.565 -43.961 33.577 1.00 95.67 18 MET C C 1
ATOM 849 O O . MET B 1 41 ? 69.650 -44.134 33.029 1.00 94.04 18 MET C O 1
ATOM 854 N N . ASP B 1 42 ? 67.673 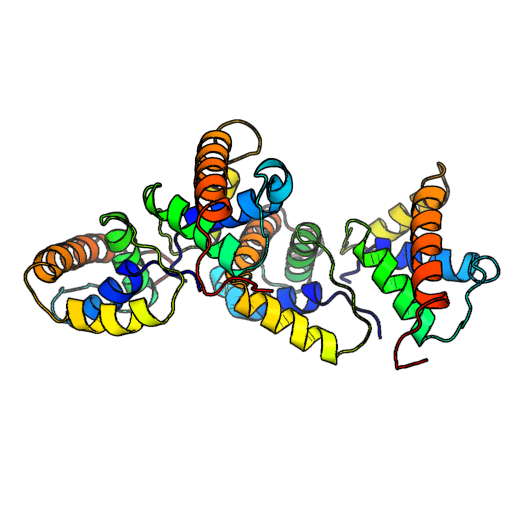-44.937 33.727 1.00 102.15 19 ASP C N 1
ATOM 855 C CA . ASP B 1 42 ? 67.940 -46.291 33.247 1.00 107.66 19 ASP C CA 1
ATOM 856 C C . ASP B 1 42 ? 67.806 -46.367 31.736 1.00 105.67 19 ASP C C 1
ATOM 857 O O . ASP B 1 42 ? 68.417 -47.209 31.081 1.00 106.78 19 ASP C O 1
ATOM 862 N N . GLN B 1 43 ? 67.005 -45.464 31.187 1.00 102.42 20 GLN C N 1
ATOM 863 C CA . GLN B 1 43 ? 66.724 -45.456 29.761 1.00 100.82 20 GLN C CA 1
ATOM 864 C C . GLN B 1 43 ? 67.721 -44.597 28.988 1.00 95.50 20 GLN C C 1
ATOM 865 O O . GLN B 1 43 ? 67.717 -44.576 27.756 1.00 93.30 20 GLN C O 1
ATOM 871 N N . LEU B 1 44 ? 68.594 -43.919 29.725 1.00 95.28 21 LEU C N 1
ATOM 872 C CA . LEU B 1 44 ? 69.520 -42.957 29.138 1.00 92.80 21 LEU C CA 1
ATOM 873 C C . LEU B 1 44 ? 70.872 -43.557 28.836 1.00 93.36 21 LEU C C 1
ATOM 874 O O . LEU B 1 44 ? 71.703 -42.918 28.199 1.00 88.67 21 LEU C O 1
ATOM 879 N N . HIS B 1 45 ? 71.092 -44.777 29.311 1.00 99.41 22 HIS C N 1
ATOM 880 C CA . HIS B 1 45 ? 72.348 -45.480 29.082 1.00 100.73 22 HIS C CA 1
ATOM 881 C C . HIS B 1 45 ? 73.581 -44.666 29.511 1.00 97.91 22 HIS C C 1
ATOM 882 O O . HIS B 1 45 ? 74.406 -44.290 28.679 1.00 94.69 22 HIS C O 1
ATOM 889 N N . MET B 1 46 ? 73.692 -44.389 30.807 1.00 98.04 23 MET C N 1
ATOM 890 C CA . MET B 1 46 ? 74.874 -43.736 31.369 1.00 95.09 23 MET C CA 1
ATOM 891 C C . MET B 1 46 ? 75.888 -44.771 31.819 1.00 99.86 23 MET C C 1
ATOM 892 O O . MET B 1 46 ? 75.561 -45.632 32.630 1.00 105.89 23 MET C O 1
ATOM 897 N N . ALA B 1 47 ? 77.110 -44.698 31.297 1.00 98.10 24 ALA C N 1
ATOM 898 C CA . ALA B 1 47 ? 78.164 -45.639 31.689 1.00 100.65 24 ALA C CA 1
ATOM 899 C C . ALA B 1 47 ? 78.388 -45.581 33.190 1.00 100.67 24 ALA C C 1
ATOM 900 O O . ALA B 1 47 ? 78.537 -46.593 33.857 1.00 104.70 24 ALA C O 1
ATOM 902 N N . CYS B 1 48 ? 78.399 -44.369 33.706 1.00 98.21 25 CYS C N 1
ATOM 903 C CA . CYS B 1 48 ? 78.512 -44.139 35.139 1.00 99.86 25 CYS C CA 1
ATOM 904 C C . CYS B 1 48 ? 77.383 -43.232 35.610 1.00 97.27 25 CYS C C 1
ATOM 905 O O . CYS B 1 48 ? 77.002 -42.291 34.915 1.00 94.14 25 CYS C O 1
ATOM 908 N N . THR B 1 49 ? 76.860 -43.508 36.797 1.00 98.24 26 THR C N 1
ATOM 909 C CA . THR B 1 49 ? 75.752 -42.727 37.323 1.00 97.12 26 THR C CA 1
ATOM 910 C C . THR B 1 49 ? 76.076 -42.103 38.663 1.00 101.34 26 THR C C 1
ATOM 911 O O . THR B 1 49 ? 75.189 -41.907 39.488 1.00 107.41 26 THR C O 1
ATOM 915 N N . CYS B 1 50 ? 77.343 -41.787 38.883 1.00 100.06 27 CYS C N 1
ATOM 916 C CA . CYS B 1 50 ? 77.749 -41.091 40.097 1.00 102.94 27 CYS C CA 1
ATOM 917 C C . CYS B 1 50 ? 77.274 -39.644 40.039 1.00 100.48 27 CYS C C 1
ATOM 918 O O . CYS B 1 50 ? 76.820 -39.175 38.994 1.00 96.93 27 CYS C O 1
ATOM 921 N N . GLN B 1 51 ? 77.382 -38.932 41.153 1.00 101.04 28 GLN C N 1
ATOM 922 C CA . GLN B 1 51 ? 76.885 -37.571 41.216 1.00 97.73 28 GLN C CA 1
ATOM 923 C C . GLN B 1 51 ? 77.603 -36.679 40.209 1.00 92.96 28 GLN C C 1
ATOM 924 O O . GLN B 1 51 ? 76.977 -35.832 39.560 1.00 86.64 28 GLN C O 1
ATOM 930 N N . VAL B 1 52 ? 78.911 -36.865 40.069 1.00 95.63 29 VAL C N 1
ATOM 931 C CA . VAL B 1 52 ? 79.676 -36.022 39.156 1.00 94.32 29 VAL C CA 1
ATOM 932 C C . VAL B 1 52 ? 79.203 -36.180 37.719 1.00 91.84 29 VAL C C 1
ATOM 933 O O . VAL B 1 52 ? 78.999 -35.193 37.001 1.00 89.03 29 VAL C O 1
ATOM 937 N N . CYS B 1 53 ? 79.018 -37.423 37.303 1.00 93.29 30 CYS C N 1
ATOM 938 C CA . CYS B 1 53 ? 78.534 -37.674 35.951 1.00 91.57 30 CYS C CA 1
ATOM 939 C C . CYS B 1 53 ? 77.136 -37.102 35.738 1.00 88.97 30 CYS C C 1
ATOM 940 O O . CYS B 1 53 ? 76.803 -36.659 34.639 1.00 85.94 30 CYS C O 1
ATOM 943 N N . GLN B 1 54 ? 76.315 -37.156 36.784 1.00 91.33 31 GLN C N 1
ATOM 944 C CA . GLN B 1 54 ? 74.972 -36.593 36.705 1.00 90.06 31 GLN C CA 1
ATOM 945 C C . GLN B 1 54 ? 75.057 -35.090 36.456 1.00 84.55 31 GLN C C 1
ATOM 946 O O . GLN B 1 54 ? 74.368 -34.549 35.604 1.00 81.38 31 GLN C O 1
ATOM 952 N N . ASN B 1 55 ? 75.917 -34.415 37.198 1.00 86.08 32 ASN C N 1
ATOM 953 C CA . ASN B 1 55 ? 76.006 -32.979 37.068 1.00 83.27 32 ASN C CA 1
ATOM 954 C C . ASN B 1 55 ? 76.463 -32.585 35.677 1.00 78.11 32 ASN C C 1
ATOM 955 O O . ASN B 1 55 ? 7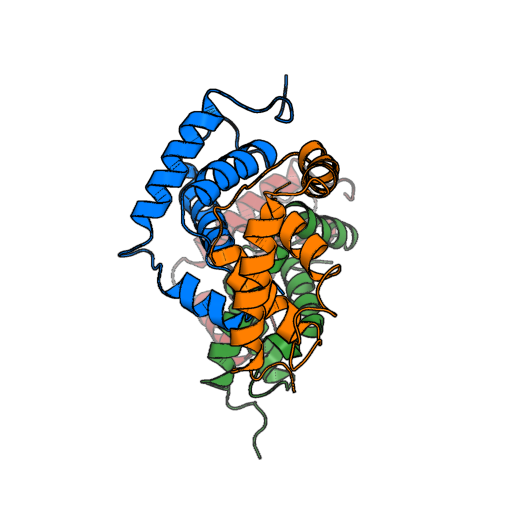5.840 -31.724 35.048 1.00 72.78 32 ASN C O 1
ATOM 960 N N . ASP B 1 56 ? 77.525 -33.235 35.200 1.00 81.01 33 ASP C N 1
ATOM 961 C CA . ASP B 1 56 ? 78.029 -32.992 33.855 1.00 81.89 33 ASP C CA 1
ATOM 962 C C . ASP B 1 56 ? 76.900 -33.125 32.830 1.00 78.13 33 ASP C C 1
ATOM 963 O O . ASP B 1 56 ? 76.811 -32.312 31.906 1.00 77.78 33 ASP C O 1
ATOM 968 N N . VAL B 1 57 ? 76.032 -34.131 33.001 1.00 75.45 34 VAL C N 1
ATOM 969 C CA . VAL B 1 57 ? 74.939 -34.345 32.059 1.00 70.97 34 VAL C CA 1
ATOM 970 C C . VAL B 1 57 ? 73.956 -33.177 32.088 1.00 68.84 34 VAL C C 1
ATOM 971 O O . VAL B 1 57 ? 73.555 -32.668 31.038 1.00 66.21 34 VAL C O 1
ATOM 975 N N . LEU B 1 58 ? 73.579 -32.764 33.291 1.00 72.54 35 LEU C N 1
ATOM 976 C CA . LEU B 1 58 ? 72.735 -31.592 33.498 1.00 71.15 35 LEU C CA 1
ATOM 977 C C . LEU B 1 58 ? 73.343 -30.312 32.941 1.00 70.58 35 LEU C C 1
ATOM 978 O O . LEU B 1 58 ? 72.666 -29.544 32.234 1.00 66.58 35 LEU C O 1
ATOM 983 N N . ALA B 1 59 ? 74.615 -30.083 33.267 1.00 73.58 36 ALA C N 1
ATOM 984 C CA . ALA B 1 59 ? 75.368 -28.980 32.683 1.00 73.73 36 ALA C CA 1
ATOM 985 C C . ALA B 1 59 ? 75.202 -28.911 31.154 1.00 71.35 36 ALA C C 1
ATOM 986 O O . ALA B 1 59 ? 74.824 -27.874 30.592 1.00 66.95 36 ALA C O 1
ATOM 988 N N . LEU B 1 60 ? 75.483 -30.026 30.487 1.00 71.07 37 LEU C N 1
ATOM 989 C CA . LEU B 1 60 ? 75.422 -30.046 29.041 1.00 68.12 37 LEU C CA 1
ATOM 990 C C . LEU B 1 60 ? 73.997 -29.842 28.533 1.00 64.18 37 LEU C C 1
ATOM 991 O O . LEU B 1 60 ? 73.790 -29.358 27.424 1.00 64.44 37 LEU C O 1
ATOM 996 N N . SER B 1 61 ? 73.018 -30.198 29.350 1.00 63.27 38 SER C N 1
ATOM 997 C CA . SER B 1 61 ? 71.629 -30.172 28.907 1.00 62.83 38 SER C CA 1
ATOM 998 C C . SER B 1 61 ? 71.010 -28.823 29.199 1.00 60.44 38 SER C C 1
ATOM 999 O O . SER B 1 61 ? 70.225 -28.317 28.409 1.00 58.80 38 SER C O 1
ATOM 1002 N N . LEU B 1 62 ? 71.354 -28.253 30.342 1.00 62.67 39 LEU C N 1
ATOM 1003 C CA . LEU B 1 62 ? 70.842 -26.959 30.677 1.00 61.91 39 LEU C CA 1
ATOM 1004 C C . LEU B 1 62 ? 71.428 -25.907 29.748 1.00 60.76 39 LEU C C 1
ATOM 1005 O O . LEU B 1 62 ? 70.828 -24.858 29.565 1.00 62.76 39 LEU C O 1
ATOM 1010 N N . ASN B 1 63 ? 72.571 -26.191 29.131 1.00 65.27 40 ASN C N 1
ATOM 1011 C CA . ASN B 1 63 ? 73.116 -25.247 28.150 1.00 65.17 40 ASN C CA 1
ATOM 1012 C C . ASN B 1 63 ? 72.489 -25.372 26.774 1.00 62.81 40 ASN C C 1
ATOM 1013 O O . ASN B 1 63 ? 72.775 -24.554 25.910 1.00 64.20 40 ASN C O 1
ATOM 1018 N N . LYS B 1 64 ? 71.639 -26.374 26.563 1.00 59.41 41 LYS C N 1
ATOM 1019 C CA . LYS B 1 64 ? 70.938 -26.491 25.285 1.00 61.15 41 LYS C CA 1
ATOM 1020 C C . LYS B 1 64 ? 69.441 -26.082 25.360 1.00 64.68 41 LYS C C 1
ATOM 1021 O O . LYS B 1 64 ? 68.701 -26.236 24.408 1.00 70.98 41 LYS C O 1
ATOM 1027 N N . VAL B 1 65 ? 68.977 -25.557 26.480 1.00 63.23 42 VAL C N 1
ATOM 1028 C CA . VAL B 1 65 ? 67.580 -25.124 26.514 1.00 65.61 42 VAL C CA 1
ATOM 1029 C C . VAL B 1 65 ? 67.542 -23.737 27.102 1.00 66.44 42 VAL C C 1
ATOM 1030 O O . VAL B 1 65 ? 68.366 -23.389 27.937 1.00 64.81 42 VAL C O 1
ATOM 1034 N N . SER B 1 66 ? 66.606 -22.924 26.640 1.00 69.55 43 SER C N 1
ATOM 1035 C CA . SER B 1 66 ? 66.570 -21.537 27.071 1.00 71.96 43 SER C CA 1
ATOM 1036 C C . SER B 1 66 ? 66.206 -21.477 28.550 1.00 68.00 43 SER C C 1
ATOM 1037 O O . SER B 1 66 ? 65.299 -22.175 28.992 1.00 67.19 43 SER C O 1
ATOM 1040 N N . PRO B 1 67 ? 66.927 -20.646 29.325 1.00 69.35 44 PRO C N 1
ATOM 1041 C CA . PRO B 1 67 ? 66.665 -20.483 30.766 1.00 67.86 44 PRO C CA 1
ATOM 1042 C C . PRO B 1 67 ? 65.274 -19.966 31.066 1.00 68.96 44 PRO C C 1
ATOM 1043 O O . PRO B 1 67 ? 64.750 -19.129 30.325 1.00 72.09 44 PRO C O 1
ATOM 1047 N N . SER B 1 68 ? 64.677 -20.458 32.143 1.00 68.34 45 SER C N 1
ATOM 1048 C CA . SER B 1 68 ? 63.441 -19.871 32.624 1.00 70.78 45 SER C CA 1
ATOM 1049 C C . SER B 1 68 ? 63.567 -19.587 34.115 1.00 67.61 45 SER C C 1
ATOM 1050 O O . SER B 1 68 ? 63.085 -20.350 34.954 1.00 62.89 45 SER C O 1
ATOM 1053 N N . TYR B 1 69 ? 64.245 -18.488 34.438 1.00 67.60 46 TYR C N 1
ATOM 1054 C CA . TYR B 1 69 ? 64.400 -18.114 35.842 1.00 68.08 46 TYR C CA 1
ATOM 1055 C C . TYR B 1 69 ? 63.097 -17.544 36.343 1.00 68.21 46 TYR C C 1
ATOM 1056 O O . TYR B 1 69 ? 62.374 -16.898 35.608 1.00 71.25 46 TYR C O 1
ATOM 1065 N N . VAL B 1 70 ? 62.787 -17.846 37.593 1.00 69.00 47 VAL C N 1
ATOM 1066 C CA . VAL B 1 70 ? 61.574 -17.409 38.237 1.00 70.37 47 VAL C CA 1
ATOM 1067 C C . VAL B 1 70 ? 61.929 -17.053 39.683 1.00 73.10 47 VAL C C 1
ATOM 1068 O O . VAL B 1 70 ? 63.010 -17.416 40.170 1.00 73.77 47 VAL C O 1
ATOM 1072 N N . THR B 1 71 ? 61.030 -16.367 40.379 1.00 74.21 48 THR C N 1
ATOM 1073 C CA . THR B 1 71 ? 61.325 -15.931 41.741 1.00 76.40 48 THR C CA 1
ATOM 1074 C C . THR B 1 71 ? 60.327 -16.461 42.784 1.00 78.92 48 THR C C 1
ATOM 1075 O O . THR B 1 71 ? 60.369 -16.091 43.947 1.00 80.64 48 THR C O 1
ATOM 1079 N N . ASP B 1 72 ? 59.437 -17.338 42.357 1.00 79.99 49 ASP C N 1
ATOM 1080 C CA . ASP B 1 72 ? 58.403 -17.882 43.224 1.00 80.54 49 ASP C CA 1
ATOM 1081 C C . ASP B 1 72 ? 58.224 -19.364 42.911 1.00 77.77 49 ASP C C 1
ATOM 1082 O O . ASP B 1 72 ? 57.912 -19.721 41.768 1.00 75.46 49 ASP C O 1
ATOM 1087 N N . PHE B 1 73 ? 58.444 -20.220 43.908 1.00 74.25 50 PHE C N 1
ATOM 1088 C CA . PHE B 1 73 ? 58.316 -21.670 43.744 1.00 73.35 50 PHE C CA 1
ATOM 1089 C C . PHE B 1 73 ? 57.016 -22.052 43.016 1.00 76.37 50 PHE C C 1
ATOM 1090 O O . PHE B 1 73 ? 56.959 -23.060 42.315 1.00 76.17 50 PHE C O 1
ATOM 1098 N N . LYS B 1 74 ? 55.975 -21.242 43.188 1.00 79.12 51 LYS C N 1
ATOM 1099 C CA . LYS B 1 74 ? 54.698 -21.477 42.514 1.00 84.75 51 LYS C CA 1
ATOM 1100 C C . LYS B 1 74 ? 54.885 -21.443 40.992 1.00 88.49 51 LYS C C 1
ATOM 1101 O O . LYS B 1 74 ? 54.330 -22.270 40.266 1.00 92.59 51 LYS C O 1
ATOM 1107 N N . LYS B 1 75 ? 55.687 -20.496 40.518 1.00 88.67 52 LYS C N 1
ATOM 1108 C CA . LYS B 1 75 ? 55.933 -20.372 39.098 1.00 92.19 52 LYS C CA 1
ATOM 1109 C C . LYS B 1 75 ? 56.601 -21.611 38.507 1.00 89.64 52 LYS C C 1
ATOM 1110 O O . LYS B 1 75 ? 56.356 -21.938 37.348 1.00 92.54 52 LYS C O 1
ATOM 1116 N N . ILE B 1 76 ? 57.423 -22.307 39.294 1.00 86.07 53 ILE C N 1
ATOM 1117 C CA . ILE B 1 76 ? 58.063 -23.548 38.830 1.00 86.03 53 ILE C CA 1
ATOM 1118 C C . ILE B 1 76 ? 57.054 -24.637 38.454 1.00 89.90 53 ILE C C 1
ATOM 1119 O O . ILE B 1 76 ? 57.263 -25.378 37.491 1.00 92.28 53 ILE C O 1
ATOM 1124 N N . ALA B 1 77 ? 55.965 -24.726 39.218 1.00 91.84 54 ALA C N 1
ATOM 1125 C CA . ALA B 1 77 ? 54.900 -25.700 38.964 1.00 96.90 54 ALA C CA 1
ATOM 1126 C C . ALA B 1 77 ? 54.175 -25.374 37.669 1.00 100.93 54 ALA C C 1
ATOM 1127 O O . ALA B 1 77 ? 53.816 -26.261 36.903 1.00 103.50 54 ALA C O 1
ATOM 1129 N N . TYR B 1 78 ? 53.972 -24.084 37.439 1.00 102.49 55 TYR C N 1
ATOM 1130 C CA . TYR B 1 78 ? 53.366 -23.589 36.213 1.00 107.67 55 TYR C CA 1
ATOM 1131 C C . TYR B 1 78 ? 54.204 -23.973 34.991 1.00 107.89 55 TYR C C 1
ATOM 1132 O O . TYR B 1 78 ? 53.690 -24.534 34.020 1.00 110.14 55 TYR C O 1
ATOM 1141 N N . THR B 1 79 ? 55.497 -23.677 35.065 1.00 105.74 56 THR C N 1
ATOM 1142 C CA . THR B 1 79 ? 56.445 -24.000 34.007 1.00 106.94 56 THR C CA 1
ATOM 1143 C C . THR B 1 79 ? 56.504 -25.497 33.713 1.00 107.27 56 THR C C 1
ATOM 1144 O O . THR B 1 79 ? 56.545 -25.918 32.554 1.00 109.15 56 THR C O 1
ATOM 1148 N N . LYS B 1 80 ? 56.507 -26.289 34.782 1.00 106.49 57 LYS C N 1
ATOM 1149 C CA . LYS B 1 80 ? 56.641 -27.732 34.688 1.00 108.85 57 LYS C CA 1
ATOM 1150 C C . LYS B 1 80 ? 55.477 -28.341 33.921 1.00 109.88 57 LYS C C 1
ATOM 1151 O O . LYS B 1 80 ? 55.658 -29.209 33.056 1.00 112.30 57 LYS C O 1
ATOM 1157 N N . ALA B 1 81 ? 54.278 -27.878 34.248 1.00 109.10 58 ALA C N 1
ATOM 1158 C CA . ALA B 1 81 ? 53.078 -28.361 33.592 1.00 111.80 58 ALA C CA 1
ATOM 1159 C C . ALA B 1 81 ? 52.926 -27.715 32.208 1.00 115.49 58 ALA C C 1
ATOM 1160 O O . ALA B 1 81 ? 52.295 -28.280 31.312 1.00 116.73 58 ALA C O 1
ATOM 1162 N N . GLU B 1 82 ? 53.517 -26.535 32.035 1.00 117.24 59 GLU C N 1
ATOM 1163 C CA . GLU B 1 82 ? 53.498 -25.886 30.735 1.00 123.30 59 GLU C CA 1
ATOM 1164 C C . GLU B 1 82 ? 54.255 -26.735 29.735 1.00 123.05 59 GLU C C 1
ATOM 1165 O O . GLU B 1 82 ? 53.843 -26.880 28.585 1.00 125.61 59 GLU C O 1
ATOM 1171 N N . LEU B 1 83 ? 55.369 -27.295 30.187 1.00 119.82 60 LEU C N 1
ATOM 1172 C CA . LEU B 1 83 ? 56.169 -28.171 29.353 1.00 120.34 60 LEU C CA 1
ATOM 1173 C C . LEU B 1 83 ? 55.418 -29.467 29.049 1.00 120.72 60 LEU C C 1
ATOM 1174 O O . LEU B 1 83 ? 55.629 -30.084 28.010 1.00 123.29 60 LEU C O 1
ATOM 1179 N N . VAL B 1 84 ? 54.535 -29.874 29.954 1.00 118.76 61 VAL C N 1
ATOM 1180 C CA . VAL B 1 84 ? 53.749 -31.083 29.738 1.00 122.09 61 VAL C CA 1
ATOM 1181 C C . VAL B 1 84 ? 52.629 -30.842 28.715 1.00 127.19 61 VAL C C 1
ATOM 1182 O O . VAL B 1 84 ? 52.391 -31.678 27.839 1.00 130.45 61 VAL C O 1
ATOM 1186 N N . ASP B 1 85 ? 51.960 -29.694 28.816 1.00 128.99 62 ASP C N 1
ATOM 1187 C CA . ASP B 1 85 ? 50.864 -29.347 27.911 1.00 133.59 62 ASP C CA 1
ATOM 1188 C C . ASP B 1 85 ? 51.361 -29.137 26.484 1.00 136.47 62 ASP C C 1
ATOM 1189 O O . ASP B 1 85 ? 50.692 -29.519 25.521 1.00 142.46 62 ASP C O 1
ATOM 1194 N N . LYS B 1 86 ? 52.539 -28.537 26.349 1.00 133.04 63 LYS C N 1
ATOM 1195 C CA . LYS B 1 86 ? 53.126 -28.300 25.029 1.00 135.14 63 LYS C CA 1
ATOM 1196 C C . LYS B 1 86 ? 53.922 -29.506 24.513 1.00 133.48 63 LYS C C 1
ATOM 1197 O O . LYS B 1 86 ? 54.529 -29.437 23.445 1.00 137.46 63 LYS C O 1
ATOM 1203 N N . GLN B 1 87 ? 53.900 -30.602 25.271 1.00 129.54 64 GLN C N 1
ATOM 1204 C CA . GLN B 1 87 ? 54.630 -31.832 24.944 1.00 128.24 64 GLN C CA 1
ATOM 1205 C C . GLN B 1 87 ? 56.128 -31.585 24.683 1.00 128.46 64 GLN C C 1
ATOM 1206 O O . GLN B 1 87 ? 56.649 -31.897 23.606 1.00 132.62 64 GLN C O 1
ATOM 1212 N N . LYS B 1 88 ? 56.805 -31.044 25.697 1.00 124.80 65 LYS C N 1
ATOM 1213 C CA . LYS B 1 88 ? 58.224 -30.696 25.629 1.00 125.04 65 LYS C CA 1
ATOM 1214 C C . LYS B 1 88 ? 59.108 -31.705 26.367 1.00 127.23 65 LYS C C 1
ATOM 1215 O O . LYS B 1 88 ? 60.332 -31.678 26.246 1.00 128.45 65 LYS C O 1
ATOM 1221 N N . ASN B 1 89 ? 58.477 -32.590 27.134 1.00 77.30 66 ASN C N 1
ATOM 1222 C CA . ASN B 1 89 ? 59.199 -33.572 27.953 1.00 79.77 66 ASN C CA 1
ATOM 1223 C C . ASN B 1 89 ? 60.030 -34.548 27.142 1.00 77.21 66 ASN C C 1
ATOM 1224 O O . ASN B 1 89 ? 61.167 -34.853 27.496 1.00 73.43 66 ASN C O 1
ATOM 1229 N N . THR B 1 90 ? 59.471 -35.038 26.042 1.00 79.38 67 THR C N 1
ATOM 1230 C CA . THR B 1 90 ? 60.201 -35.982 25.212 1.00 74.57 67 THR C CA 1
ATOM 1231 C C . THR B 1 90 ? 61.449 -35.346 24.595 1.00 68.50 67 THR C C 1
ATOM 1232 O O . THR B 1 90 ? 62.519 -35.955 24.594 1.00 64.35 67 THR C O 1
ATOM 1236 N N . ALA B 1 91 ? 61.319 -34.121 24.094 1.00 69.38 68 ALA C N 1
ATOM 1237 C CA . ALA B 1 91 ? 62.445 -33.427 23.476 1.00 70.76 68 ALA C CA 1
ATOM 1238 C C . ALA B 1 91 ? 63.569 -33.182 24.486 1.00 68.95 68 ALA C C 1
ATOM 1239 O O . ALA B 1 91 ? 64.754 -33.208 24.171 1.00 68.53 68 ALA C O 1
ATOM 1241 N N . MET B 1 92 ? 63.168 -32.953 25.719 1.00 69.67 69 MET C N 1
ATOM 1242 C CA . MET B 1 92 ? 64.093 -32.731 26.804 1.00 68.26 69 MET C CA 1
ATOM 1243 C C . MET B 1 92 ? 64.816 -34.014 27.234 1.00 67.56 69 MET C C 1
ATOM 1244 O O . MET B 1 92 ? 66.003 -33.972 27.541 1.00 67.21 69 MET C O 1
ATOM 1249 N N . LEU B 1 93 ? 64.107 -35.145 27.274 1.00 68.39 70 LEU C N 1
ATOM 1250 C CA . LEU B 1 93 ? 64.779 -36.414 27.517 1.00 68.80 70 LEU C CA 1
ATOM 1251 C C . LEU B 1 93 ? 65.817 -36.691 26.447 1.00 66.10 70 LEU C C 1
ATOM 1252 O O . LEU B 1 93 ? 66.874 -37.245 26.749 1.00 64.93 70 LEU C O 1
ATOM 1257 N N . VAL B 1 94 ? 65.523 -36.295 25.207 1.00 64.68 71 VAL C N 1
ATOM 1258 C CA . VAL B 1 94 ? 66.424 -36.575 24.084 1.00 65.02 71 VAL C CA 1
ATOM 1259 C C . VAL B 1 94 ? 67.696 -35.748 24.231 1.00 64.73 71 VAL C C 1
ATOM 1260 O O . VAL B 1 94 ? 68.790 -36.198 23.889 1.00 66.30 71 VAL C O 1
ATOM 1264 N N . ILE B 1 95 ? 67.557 -34.562 24.799 1.00 63.48 72 ILE C N 1
ATOM 1265 C CA . ILE B 1 95 ? 68.719 -33.737 25.120 1.00 62.96 72 ILE C CA 1
ATOM 1266 C C . ILE B 1 95 ? 69.546 -34.383 26.247 1.00 60.46 72 ILE C C 1
ATOM 1267 O O . ILE B 1 95 ? 70.771 -34.476 26.171 1.00 60.83 72 ILE C O 1
ATOM 1272 N N . LEU B 1 96 ? 68.863 -34.842 27.287 1.00 59.42 73 LEU C N 1
ATOM 1273 C CA . LEU B 1 96 ? 69.487 -35.656 28.337 1.00 59.08 73 LEU C CA 1
ATOM 1274 C C . LEU B 1 96 ? 70.259 -36.866 27.784 1.00 61.32 73 LEU C C 1
ATOM 1275 O O . LEU B 1 96 ? 71.400 -37.103 28.167 1.00 61.59 73 LEU C O 1
ATOM 1280 N N . ALA B 1 97 ? 69.631 -37.619 26.878 1.00 61.22 74 ALA C N 1
ATOM 1281 C CA . ALA B 1 97 ? 70.284 -38.729 26.194 1.00 64.06 74 ALA C CA 1
ATOM 1282 C C . ALA B 1 97 ? 71.570 -38.315 25.454 1.00 68.21 74 ALA C C 1
ATOM 1283 O O . ALA B 1 97 ? 72.597 -39.001 25.517 1.00 70.71 74 ALA C O 1
ATOM 1285 N N . GLU B 1 98 ? 71.514 -37.188 24.758 1.00 69.56 75 GLU C N 1
ATOM 1286 C CA . GLU B 1 98 ? 72.683 -36.711 24.034 1.00 72.32 75 GLU C CA 1
ATOM 1287 C C . GLU B 1 98 ? 73.821 -36.497 25.014 1.00 69.36 75 GLU C C 1
ATOM 1288 O O . GLU B 1 98 ? 74.943 -36.978 24.832 1.00 71.05 75 GLU C O 1
ATOM 1294 N N . SER B 1 99 ? 73.508 -35.797 26.085 1.00 65.88 76 SER C N 1
ATOM 1295 C CA . SER B 1 99 ? 74.533 -35.403 27.024 1.00 68.20 76 SER C CA 1
ATOM 1296 C C . SER B 1 99 ? 75.098 -36.632 27.765 1.00 69.07 76 SER C C 1
ATOM 1297 O O . SER B 1 99 ? 76.305 -36.733 27.947 1.00 72.05 76 SER C O 1
ATOM 1300 N N . ALA B 1 100 ? 74.223 -37.556 28.172 1.00 63.53 77 ALA C N 1
ATOM 1301 C CA . ALA B 1 100 ? 74.637 -38.836 28.720 1.00 62.38 77 ALA C CA 1
ATOM 1302 C C . ALA B 1 100 ? 75.681 -39.509 27.813 1.00 65.29 77 ALA C C 1
ATOM 1303 O O . ALA B 1 100 ? 76.750 -39.916 28.280 1.00 66.74 77 ALA C O 1
ATOM 1305 N N . ALA B 1 101 ? 75.376 -39.591 26.518 1.00 66.52 78 ALA C N 1
ATOM 1306 C CA . ALA B 1 101 ? 76.307 -40.143 25.546 1.00 70.31 78 ALA C CA 1
ATOM 1307 C C . ALA B 1 101 ? 77.647 -39.407 25.522 1.00 75.06 78 ALA C C 1
ATOM 1308 O O . ALA B 1 101 ? 78.690 -40.034 25.331 1.00 79.04 78 ALA C O 1
ATOM 1310 N N . VAL B 1 102 ? 77.644 -38.089 25.702 1.00 73.41 79 VAL C N 1
ATOM 1311 C CA . VAL B 1 102 ? 78.922 -37.381 25.700 1.00 76.96 79 VAL C CA 1
ATOM 1312 C C . VAL B 1 102 ? 79.673 -37.683 26.983 1.00 75.54 79 VAL C C 1
ATOM 1313 O O . VAL B 1 102 ? 80.882 -37.899 26.974 1.00 79.27 79 VAL C O 1
ATOM 1317 N N . VAL B 1 103 ? 78.953 -37.706 28.094 1.00 73.12 80 VAL C N 1
ATOM 1318 C CA . VAL B 1 103 ? 79.607 -37.866 29.389 1.00 73.61 80 VAL C CA 1
ATOM 1319 C C . VAL B 1 103 ? 80.102 -39.305 29.588 1.00 76.08 80 VAL C C 1
ATOM 1320 O O . VAL B 1 103 ? 81.205 -39.514 30.074 1.00 78.44 80 VAL C O 1
ATOM 1324 N N . SER B 1 104 ? 79.308 -40.291 29.185 1.00 76.33 81 SER C N 1
ATOM 1325 C CA . SER B 1 104 ? 79.760 -41.687 29.204 1.00 80.15 81 SER C CA 1
ATOM 1326 C C . SER B 1 104 ? 81.019 -41.892 28.366 1.00 87.08 81 SER C C 1
ATOM 1327 O O . SER B 1 104 ? 81.898 -42.669 28.741 1.00 91.35 81 SER C O 1
ATOM 1330 N N . GLU B 1 105 ? 81.105 -41.199 27.230 1.00 88.23 82 GLU C N 1
ATOM 1331 C CA . GLU B 1 105 ? 82.238 -41.385 26.321 1.00 91.61 82 GLU C CA 1
ATOM 1332 C C . GLU B 1 105 ? 83.474 -40.668 26.819 1.00 91.77 82 GLU C C 1
ATOM 1333 O O . GLU B 1 105 ? 84.578 -41.204 26.756 1.00 96.70 82 GLU C O 1
ATOM 1339 N N . SER B 1 106 ? 83.287 -39.443 27.296 1.00 121.64 83 SER C N 1
ATOM 1340 C CA . SER B 1 106 ? 84.387 -38.681 27.869 1.00 118.80 83 SER C CA 1
ATOM 1341 C C . SER B 1 106 ? 84.051 -38.243 29.286 1.00 117.09 83 SER C C 1
ATOM 1342 O O . SER B 1 106 ? 83.611 -37.114 29.495 1.00 115.83 83 SER C O 1
ATOM 1345 N N . PRO B 1 107 ? 84.243 -39.152 30.261 1.00 116.67 84 PRO C N 1
ATOM 1346 C CA . PRO B 1 107 ? 84.023 -38.886 31.686 1.00 117.13 84 PRO C CA 1
ATOM 1347 C C . PRO B 1 107 ? 84.987 -37.835 32.209 1.00 120.78 84 PRO C C 1
ATOM 1348 O O . PRO B 1 107 ? 86.118 -37.773 31.731 1.00 123.13 84 PRO C O 1
ATOM 1352 N N . SER B 1 108 ? 84.558 -37.028 33.173 1.00 122.88 85 SER C N 1
ATOM 1353 C CA . SER B 1 108 ? 85.468 -36.085 33.820 1.00 125.64 85 SER C CA 1
ATOM 1354 C C . SER B 1 108 ? 86.373 -36.850 34.776 1.00 126.93 85 SER C C 1
ATOM 1355 O O . SER B 1 108 ? 86.032 -37.950 35.201 1.00 128.78 85 SER C O 1
ATOM 1358 N N . ASP B 1 109 ? 87.518 -36.265 35.115 1.00 126.55 86 ASP C N 1
ATOM 1359 C CA . ASP B 1 109 ? 88.505 -36.932 35.963 1.00 125.48 86 ASP C CA 1
ATOM 1360 C C . ASP B 1 109 ? 88.019 -37.136 37.402 1.00 121.11 86 ASP C C 1
ATOM 1361 O O . ASP B 1 109 ? 88.557 -37.971 38.125 1.00 121.27 86 ASP C O 1
ATOM 1366 N N . LEU B 1 110 ? 86.995 -36.390 37.810 1.00 118.09 87 LEU C N 1
ATOM 1367 C CA . LEU B 1 110 ? 86.463 -36.498 39.166 1.00 114.76 87 LEU C CA 1
ATOM 1368 C C . LEU B 1 110 ? 85.400 -37.582 39.252 1.00 113.06 87 LEU C C 1
ATOM 1369 O O . LEU B 1 110 ? 84.681 -37.679 40.236 1.00 111.38 87 LEU C O 1
ATOM 1374 N N . CYS B 1 111 ? 85.328 -38.413 38.221 1.00 114.44 88 CYS C N 1
ATOM 1375 C CA . CYS B 1 111 ? 84.379 -39.520 38.172 1.00 116.87 88 CYS C CA 1
ATOM 1376 C C . CYS B 1 111 ? 84.806 -40.649 39.111 1.00 115.54 88 CYS C C 1
ATOM 1377 O O . CYS B 1 111 ? 85.628 -40.444 40.004 1.00 114.20 88 CYS C O 1
ATOM 1380 N N . GLN B 1 112 ? 84.241 -41.839 38.914 1.00 118.40 89 GLN C N 1
ATOM 1381 C CA . GLN B 1 112 ? 84.586 -42.982 39.754 1.00 123.55 89 GLN C CA 1
ATOM 1382 C C . GLN B 1 112 ? 85.976 -43.492 39.401 1.00 126.71 89 GLN C C 1
ATOM 1383 O O . GLN B 1 112 ? 86.154 -44.374 38.562 1.00 130.49 89 GLN C O 1
ATOM 1389 N N . THR B 1 113 ? 86.961 -42.900 40.062 1.00 125.85 90 THR C N 1
ATOM 1390 C CA . THR B 1 113 ? 88.357 -43.256 39.895 1.00 125.02 90 THR C CA 1
ATOM 1391 C C . THR B 1 113 ? 88.742 -44.390 40.836 1.00 126.36 90 THR C C 1
ATOM 1392 O O . THR B 1 113 ? 88.906 -44.175 42.038 1.00 126.38 90 THR C O 1
ATOM 1396 N N . LYS B 1 114 ? 88.872 -45.593 40.274 1.00 126.67 91 LYS C N 1
ATOM 1397 C CA . LYS B 1 114 ? 89.224 -46.802 41.024 1.00 126.31 91 LYS C CA 1
ATOM 1398 C C . LYS B 1 114 ? 88.265 -47.039 42.195 1.00 126.40 91 LYS C C 1
ATOM 1399 O O . LYS B 1 114 ? 87.202 -46.410 42.288 1.00 125.12 91 LYS C O 1
ATOM 1405 N N . MET C 1 24 ? 46.657 -33.020 21.880 1.00 84.51 1 MET B N 1
ATOM 1406 C CA . MET C 1 24 ? 46.857 -31.833 21.048 1.00 85.02 1 MET B CA 1
ATOM 1407 C C . MET C 1 24 ? 47.690 -32.188 19.821 1.00 82.88 1 MET B C 1
ATOM 1408 O O . MET C 1 24 ? 47.605 -31.541 18.789 1.00 87.72 1 MET B O 1
ATOM 1413 N N . LEU C 1 25 ? 48.495 -33.229 19.936 1.00 77.27 2 LEU B N 1
ATOM 1414 C CA . LEU C 1 25 ? 49.271 -33.713 18.795 1.00 74.51 2 LEU B CA 1
ATOM 1415 C C . LEU C 1 25 ? 49.588 -35.212 18.939 1.00 72.76 2 LEU B C 1
ATOM 1416 O O . LEU C 1 25 ? 50.557 -35.611 19.591 1.00 70.50 2 LEU B O 1
ATOM 1421 N N . VAL C 1 26 ? 48.747 -36.035 18.327 1.00 72.75 3 VAL B N 1
ATOM 1422 C CA . VAL C 1 26 ? 48.957 -37.463 18.337 1.00 69.80 3 VAL B CA 1
ATOM 1423 C C . VAL C 1 26 ? 48.705 -38.093 16.958 1.00 68.07 3 VAL B C 1
ATOM 1424 O O . VAL C 1 26 ? 47.855 -37.652 16.185 1.00 69.93 3 VAL B O 1
ATOM 1428 N N . ASN C 1 27 ? 49.508 -39.102 16.651 1.00 65.85 4 ASN B N 1
ATOM 1429 C CA . ASN C 1 27 ? 49.280 -39.947 15.508 1.00 65.86 4 ASN B CA 1
ATOM 1430 C C . ASN C 1 27 ? 48.177 -40.889 15.894 1.00 66.55 4 ASN B C 1
ATOM 1431 O O . ASN C 1 27 ? 48.323 -41.646 16.822 1.00 65.07 4 ASN B O 1
ATOM 1436 N N . SER C 1 28 ? 47.048 -40.814 15.212 1.00 70.45 5 SER B N 1
ATOM 1437 C CA . SER C 1 28 ? 45.931 -41.654 15.594 1.00 74.27 5 SER B CA 1
ATOM 1438 C C . SER C 1 28 ? 46.270 -43.130 15.370 1.00 75.70 5 SER B C 1
ATOM 1439 O O . SER C 1 28 ? 45.771 -43.971 16.121 1.00 79.12 5 SER B O 1
ATOM 1442 N N . LYS C 1 29 ? 47.124 -43.449 14.377 1.00 74.69 6 LYS B N 1
ATOM 1443 C CA . LYS C 1 29 ? 47.515 -44.858 14.127 1.00 76.80 6 LYS B CA 1
ATOM 1444 C C . LYS C 1 29 ? 48.105 -45.491 15.376 1.00 77.10 6 LYS B C 1
ATOM 1445 O O . LYS C 1 29 ? 47.923 -46.681 15.636 1.00 76.57 6 LYS B O 1
ATOM 1451 N N . GLU C 1 30 ? 48.811 -44.674 16.144 1.00 77.32 7 GLU B N 1
ATOM 1452 C CA . GLU C 1 30 ? 49.369 -45.088 17.423 1.00 79.07 7 GLU B CA 1
ATOM 1453 C C . GLU C 1 30 ? 48.282 -45.582 18.397 1.00 80.75 7 GLU B C 1
ATOM 1454 O O . GLU C 1 30 ? 48.484 -46.561 19.119 1.00 80.36 7 GLU B O 1
ATOM 1460 N N . ILE C 1 31 ? 47.131 -44.916 18.398 1.00 81.39 8 ILE B N 1
ATOM 1461 C CA . ILE C 1 31 ? 46.021 -45.283 19.276 1.00 82.44 8 ILE B CA 1
ATOM 1462 C C . ILE C 1 31 ? 45.378 -46.582 18.797 1.00 83.62 8 ILE B C 1
ATOM 1463 O O . ILE C 1 31 ? 44.942 -47.412 19.601 1.00 87.76 8 ILE B O 1
ATOM 1468 N N . VAL C 1 32 ? 45.323 -46.750 17.478 1.00 83.24 9 VAL B N 1
ATOM 1469 C CA . VAL C 1 32 ? 44.815 -47.978 16.877 1.00 84.92 9 VAL B CA 1
ATOM 1470 C C . VAL C 1 32 ? 45.740 -49.176 17.133 1.00 84.15 9 VAL B C 1
ATOM 1471 O O . VAL C 1 32 ? 45.274 -50.204 17.605 1.00 87.79 9 VAL B O 1
ATOM 1475 N N . MET C 1 33 ? 47.034 -49.049 16.838 1.00 79.49 10 MET B N 1
ATOM 1476 C CA . MET C 1 33 ? 47.941 -50.174 17.024 1.00 78.62 10 MET B CA 1
ATOM 1477 C C . MET C 1 33 ? 48.001 -50.653 18.476 1.00 80.51 10 MET B C 1
ATOM 1478 O O . MET C 1 33 ? 48.173 -51.847 18.724 1.00 80.96 10 MET B O 1
ATOM 1483 N N . LYS C 1 34 ? 47.873 -49.738 19.437 1.00 81.63 11 LYS B N 1
ATOM 1484 C CA . LYS C 1 34 ? 47.982 -50.128 20.844 1.00 83.49 11 LYS B CA 1
ATOM 1485 C C . LYS C 1 34 ? 46.764 -50.938 21.264 1.00 86.19 11 LYS B C 1
ATOM 1486 O O . LYS C 1 34 ? 46.873 -51.937 21.976 1.00 86.16 11 LYS B O 1
ATOM 1492 N N . GLU C 1 35 ? 45.604 -50.493 20.798 1.00 89.05 12 GLU B N 1
ATOM 1493 C CA . GLU C 1 35 ? 44.348 -51.165 21.072 1.00 94.68 12 GLU B CA 1
ATOM 1494 C C . GLU C 1 35 ? 44.257 -52.529 20.392 1.00 94.86 12 GLU B C 1
ATOM 1495 O O . GLU C 1 35 ? 43.646 -53.456 20.920 1.00 96.86 12 GLU B O 1
ATOM 1501 N N . LEU C 1 36 ? 44.856 -52.652 19.217 1.00 91.57 13 LEU B N 1
ATOM 1502 C CA . LEU C 1 36 ? 44.823 -53.923 18.508 1.00 94.04 13 LEU B CA 1
ATOM 1503 C C . LEU C 1 36 ? 45.847 -54.874 19.100 1.00 92.46 13 LEU B C 1
ATOM 1504 O O . LEU C 1 36 ? 45.614 -56.076 19.165 1.00 95.84 13 LEU B O 1
ATOM 1509 N N . LEU C 1 37 ? 46.981 -54.335 19.538 1.00 88.88 14 LEU B N 1
ATOM 1510 C CA . LEU C 1 37 ? 48.012 -55.178 20.124 1.00 89.42 14 LEU B CA 1
ATOM 1511 C C . LEU C 1 37 ? 47.534 -55.819 21.428 1.00 94.69 14 LEU B C 1
ATOM 1512 O O . LEU C 1 37 ? 47.720 -57.014 21.633 1.00 96.35 14 LEU B O 1
ATOM 1517 N N . ASP C 1 38 ? 46.902 -55.037 22.294 1.00 99.26 15 ASP B N 1
ATOM 1518 C CA . ASP C 1 38 ? 46.434 -55.553 23.572 1.00 106.75 15 ASP B CA 1
ATOM 1519 C C . ASP C 1 38 ? 45.068 -56.201 23.412 1.00 107.33 15 ASP B C 1
ATOM 1520 O O . ASP C 1 38 ? 44.213 -56.099 24.282 1.00 109.41 15 ASP B O 1
ATOM 1525 N N . ARG C 1 39 ? 44.875 -56.862 22.282 1.00 105.92 16 ARG B N 1
ATOM 1526 C CA . ARG C 1 39 ? 43.656 -57.604 22.003 1.00 107.86 16 ARG B CA 1
ATOM 1527 C C . ARG C 1 39 ? 44.036 -58.859 21.226 1.00 107.51 16 ARG B C 1
ATOM 1528 O O . ARG C 1 39 ? 43.227 -59.763 21.013 1.00 110.40 16 ARG B O 1
ATOM 1536 N N . TYR C 1 40 ? 45.294 -58.895 20.806 1.00 103.61 17 TYR B N 1
ATOM 1537 C CA . TYR C 1 40 ? 45.776 -59.953 19.957 1.00 104.91 17 TYR B CA 1
ATOM 1538 C C . TYR C 1 40 ? 47.156 -60.382 20.400 1.00 104.37 17 TYR B C 1
ATOM 1539 O O . TYR C 1 40 ? 47.742 -61.288 19.809 1.00 103.59 17 TYR B O 1
ATOM 1548 N N . MET C 1 41 ? 47.672 -59.732 21.440 1.00 104.36 18 MET B N 1
ATOM 1549 C CA . MET C 1 41 ? 49.022 -60.024 21.902 1.00 105.41 18 MET B CA 1
ATOM 1550 C C . MET C 1 41 ? 49.184 -61.484 22.262 1.00 112.55 18 MET B C 1
ATOM 1551 O O . MET C 1 41 ? 50.225 -62.085 22.010 1.00 112.35 18 MET B O 1
ATOM 1556 N N . ASP C 1 42 ? 48.139 -62.055 22.846 1.00 119.29 19 ASP B N 1
ATOM 1557 C CA . ASP C 1 42 ? 48.189 -63.440 23.280 1.00 126.78 19 ASP B CA 1
ATOM 1558 C C . ASP C 1 42 ? 47.867 -64.384 22.151 1.00 125.24 19 ASP B C 1
ATOM 1559 O O . ASP C 1 42 ? 47.566 -65.541 22.383 1.00 129.64 19 ASP B O 1
ATOM 1564 N N . GLN C 1 43 ? 47.929 -63.892 20.925 1.00 119.25 20 GLN B N 1
ATOM 1565 C CA . GLN C 1 43 ? 47.663 -64.740 19.789 1.00 118.89 20 GLN B CA 1
ATOM 1566 C C . GLN C 1 43 ? 48.793 -64.618 18.789 1.00 113.01 20 GLN B C 1
ATOM 1567 O O . GLN C 1 43 ? 48.823 -65.319 17.786 1.00 113.15 20 GLN B O 1
ATOM 1573 N N . LEU C 1 44 ? 49.740 -63.737 19.077 1.00 103.77 21 LEU B N 1
ATOM 1574 C CA . LEU C 1 44 ? 50.805 -63.446 18.124 1.00 101.00 21 LEU B CA 1
ATOM 1575 C C . LEU C 1 44 ? 52.040 -64.317 18.328 1.00 102.76 21 LEU B C 1
ATOM 1576 O O . LEU C 1 44 ? 53.012 -64.225 17.571 1.00 100.72 21 LEU B O 1
ATOM 1581 N N . HIS C 1 45 ? 51.983 -65.157 19.358 1.00 107.72 22 HIS B N 1
ATOM 1582 C CA . HIS C 1 45 ? 53.051 -66.095 19.678 1.00 112.49 22 HIS B CA 1
ATOM 1583 C C . HIS C 1 45 ? 54.357 -65.372 19.929 1.00 110.01 22 HIS B C 1
ATOM 1584 O O . HIS C 1 45 ? 55.417 -65.821 19.500 1.00 110.20 22 HIS B O 1
ATOM 1591 N N . MET C 1 46 ? 54.271 -64.253 20.638 1.00 108.11 23 MET B N 1
ATOM 1592 C CA . MET C 1 46 ? 55.441 -63.427 20.897 1.00 106.88 23 MET B CA 1
ATOM 1593 C C . MET C 1 46 ? 56.393 -64.113 21.854 1.00 111.48 23 MET B C 1
ATOM 1594 O O . MET C 1 46 ? 55.956 -64.783 22.785 1.00 115.30 23 MET B O 1
ATOM 1599 N N . ALA C 1 47 ? 57.694 -63.941 21.639 1.00 111.22 24 ALA B N 1
ATOM 1600 C CA . ALA C 1 47 ? 58.680 -64.545 22.531 1.00 115.43 24 ALA B CA 1
ATOM 1601 C C . ALA C 1 47 ? 58.603 -63.908 23.917 1.00 112.29 24 ALA B C 1
ATOM 1602 O O . ALA C 1 47 ? 58.331 -64.592 24.895 1.00 117.22 24 ALA B O 1
ATOM 1604 N N . CYS C 1 48 ? 58.831 -62.604 23.995 1.00 106.39 25 CYS B N 1
ATOM 1605 C CA . CYS C 1 48 ? 58.697 -61.871 25.246 1.00 105.76 25 CYS B CA 1
ATOM 1606 C C . CYS C 1 48 ? 57.535 -60.890 25.168 1.00 100.01 25 CYS B C 1
ATOM 1607 O O . CYS C 1 48 ? 57.260 -60.321 24.111 1.00 92.68 25 CYS B O 1
ATOM 1610 N N . THR C 1 49 ? 56.873 -60.662 26.293 1.00 100.22 26 THR B N 1
ATOM 1611 C CA . THR C 1 49 ? 55.685 -59.822 26.299 1.00 96.74 26 THR B CA 1
ATOM 1612 C C . THR C 1 49 ? 55.857 -58.637 27.244 1.00 95.22 26 THR B C 1
ATOM 1613 O O . THR C 1 49 ? 54.878 -58.030 27.667 1.00 94.30 26 THR B O 1
ATOM 1617 N N . CYS C 1 50 ? 57.104 -58.310 27.574 1.00 95.32 27 CYS B N 1
ATOM 1618 C CA . CYS C 1 50 ? 57.384 -57.155 28.419 1.00 95.96 27 CYS B CA 1
ATOM 1619 C C . CYS C 1 50 ? 57.105 -55.870 27.650 1.00 93.90 27 CYS B C 1
ATOM 1620 O O . CYS C 1 50 ? 56.970 -55.889 26.427 1.00 90.72 27 CYS B O 1
ATOM 1623 N N . GLN C 1 51 ? 56.995 -54.765 28.375 1.00 97.02 28 GLN B N 1
ATOM 1624 C CA . GLN C 1 51 ? 56.671 -53.488 27.751 1.00 95.87 28 GLN B CA 1
ATOM 1625 C C . GLN C 1 51 ? 57.700 -53.081 26.697 1.00 91.49 28 GLN B C 1
ATOM 1626 O O . GLN C 1 51 ? 57.338 -52.499 25.670 1.00 86.90 28 GLN B O 1
ATOM 1632 N N . VAL C 1 52 ? 58.972 -53.397 26.936 1.00 93.22 29 VAL B N 1
ATOM 1633 C CA . VAL C 1 52 ? 60.018 -53.064 25.974 1.00 91.98 29 VAL B CA 1
ATOM 1634 C C . VAL C 1 52 ? 59.736 -53.712 24.612 1.00 89.92 29 VAL B C 1
ATOM 1635 O O . VAL C 1 52 ? 59.644 -53.014 23.602 1.00 86.08 29 VAL B O 1
ATOM 1639 N N . CYS C 1 53 ? 59.531 -55.024 24.589 1.00 92.88 30 CYS B N 1
ATOM 1640 C CA . CYS C 1 53 ? 59.268 -55.726 23.337 1.00 92.09 30 CYS B CA 1
ATOM 1641 C C . CYS C 1 53 ? 57.941 -55.299 22.716 1.00 87.38 30 CYS B C 1
ATOM 1642 O O . CYS C 1 53 ? 57.781 -55.333 21.496 1.00 84.32 30 CYS B O 1
ATOM 1645 N N . GLN C 1 54 ? 56.958 -54.971 23.555 1.00 87.32 31 GLN B N 1
ATOM 1646 C CA . GLN C 1 54 ? 55.688 -54.442 23.049 1.00 85.63 31 GLN B CA 1
ATOM 1647 C C . GLN C 1 54 ? 55.915 -53.139 22.287 1.00 82.01 31 GLN B C 1
ATOM 1648 O O . GLN C 1 54 ? 55.303 -52.926 21.240 1.00 79.66 31 GLN B O 1
ATOM 1654 N N . ASN C 1 55 ? 56.800 -52.286 22.806 1.00 81.51 32 ASN B N 1
ATOM 1655 C CA . ASN C 1 55 ? 57.087 -51.013 22.160 1.00 80.48 32 ASN B CA 1
ATOM 1656 C C . ASN C 1 55 ? 57.774 -51.241 20.829 1.00 80.78 32 ASN B C 1
ATOM 1657 O O . ASN C 1 55 ? 57.577 -50.478 19.876 1.00 78.09 32 ASN B O 1
ATOM 1662 N N . ASP C 1 56 ? 58.591 -52.289 20.767 1.00 84.49 33 ASP B N 1
ATOM 1663 C CA . ASP C 1 56 ? 59.303 -52.601 19.533 1.00 85.39 33 ASP B CA 1
ATOM 1664 C C . ASP C 1 56 ? 58.296 -52.986 18.458 1.00 82.04 33 ASP B C 1
ATOM 1665 O O . ASP C 1 56 ? 58.371 -52.515 17.318 1.00 80.09 33 ASP B O 1
ATOM 1670 N N . VAL C 1 57 ? 57.341 -53.825 18.854 1.00 80.18 34 VAL B N 1
ATOM 1671 C CA . VAL C 1 57 ? 56.265 -54.288 17.977 1.00 78.19 34 VAL B CA 1
ATOM 1672 C C . VAL C 1 57 ? 55.463 -53.125 17.410 1.00 72.37 34 VAL B C 1
ATOM 1673 O O . VAL C 1 57 ? 55.275 -53.018 16.194 1.00 69.77 34 VAL B O 1
ATOM 1677 N N . LEU C 1 58 ? 54.989 -52.271 18.315 1.00 70.85 35 LEU B N 1
ATOM 1678 C CA . LEU C 1 58 ? 54.249 -51.076 17.954 1.00 67.50 35 LEU B CA 1
ATOM 1679 C C . LEU C 1 58 ? 55.069 -50.193 17.049 1.00 66.50 35 LEU B C 1
ATOM 1680 O O . LEU C 1 58 ? 54.539 -49.626 16.088 1.00 65.75 35 LEU B O 1
ATOM 1685 N N . ALA C 1 59 ? 56.367 -50.085 17.321 1.00 67.43 36 ALA B N 1
ATOM 1686 C CA . ALA C 1 59 ? 57.188 -49.140 16.540 1.00 68.56 36 ALA B CA 1
ATOM 1687 C C . ALA C 1 59 ? 57.364 -49.637 15.114 1.00 68.25 36 ALA B C 1
ATOM 1688 O O . ALA C 1 59 ? 57.223 -48.867 14.161 1.00 66.66 36 ALA B O 1
ATOM 1690 N N . LEU C 1 60 ? 57.672 -50.923 14.974 1.00 71.51 37 LEU B N 1
ATOM 1691 C CA . LEU C 1 60 ? 57.842 -51.516 13.665 1.00 72.76 37 LEU B CA 1
ATOM 1692 C C . LEU C 1 60 ? 56.535 -51.439 12.906 1.00 70.56 37 LEU B C 1
ATOM 1693 O O . LEU C 1 60 ? 56.509 -51.172 11.706 1.00 70.06 37 LEU B O 1
ATOM 1698 N N . SER C 1 61 ? 55.442 -51.670 13.614 1.00 69.73 38 SER B N 1
ATOM 1699 C CA . SER C 1 61 ? 54.138 -51.603 12.975 1.00 70.62 38 SER B CA 1
ATOM 1700 C C . SER C 1 61 ? 53.814 -50.165 12.559 1.00 68.41 38 SER B C 1
ATOM 1701 O O . SER C 1 61 ? 53.490 -49.908 11.411 1.00 67.65 38 SER B O 1
ATOM 1704 N N . LEU C 1 62 ? 53.935 -49.226 13.489 1.00 68.24 39 LEU B N 1
ATOM 1705 C CA . LEU C 1 62 ? 53.667 -47.834 13.166 1.00 65.58 39 LEU B CA 1
ATOM 1706 C C . LEU C 1 62 ? 54.507 -47.367 12.012 1.00 63.96 39 LEU B C 1
ATOM 1707 O O . LEU C 1 62 ? 54.096 -46.490 11.272 1.00 64.48 39 LEU B O 1
ATOM 1712 N N . ASN C 1 63 ? 55.677 -47.954 11.827 1.00 64.48 40 ASN B N 1
ATOM 1713 C CA . ASN C 1 63 ? 56.507 -47.495 10.723 1.00 66.26 40 ASN B CA 1
ATOM 1714 C C . ASN C 1 63 ? 56.087 -48.012 9.355 1.00 70.79 40 ASN B C 1
ATOM 1715 O O . ASN C 1 63 ? 56.617 -47.568 8.349 1.00 73.76 40 ASN B O 1
ATOM 1720 N N . LYS C 1 64 ? 55.120 -48.918 9.300 1.00 72.90 41 LYS B N 1
ATOM 1721 C CA . LYS C 1 64 ? 54.724 -49.497 8.030 1.00 76.82 41 LYS B CA 1
ATOM 1722 C C . LYS C 1 64 ? 53.337 -49.031 7.610 1.00 73.70 41 LYS B C 1
ATOM 1723 O O . LYS C 1 64 ? 52.790 -49.512 6.624 1.00 74.88 41 LYS B O 1
ATOM 1729 N N . VAL C 1 65 ? 52.748 -48.128 8.379 1.00 69.48 42 VAL B N 1
ATOM 1730 C CA . VAL C 1 65 ? 51.447 -47.590 8.026 1.00 68.18 42 VAL B CA 1
ATOM 1731 C C . VAL C 1 65 ? 51.591 -46.098 7.921 1.00 68.85 42 VAL B C 1
ATOM 1732 O O . VAL C 1 65 ? 52.518 -45.523 8.492 1.00 66.56 42 VAL B O 1
ATOM 1736 N N . SER C 1 66 ? 50.716 -45.468 7.148 1.00 72.42 43 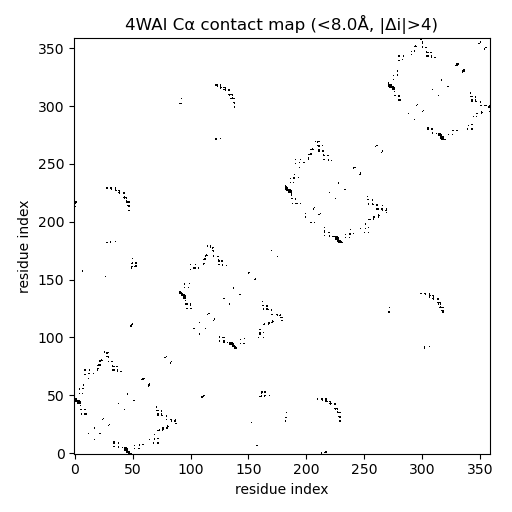SER B N 1
ATOM 1737 C CA . SER C 1 66 ? 50.798 -44.026 6.956 1.00 70.56 43 SER B CA 1
ATOM 1738 C C . SER C 1 66 ? 50.342 -43.320 8.222 1.00 68.71 43 SER B C 1
ATOM 1739 O O . SER C 1 66 ? 49.329 -43.712 8.823 1.00 68.87 43 SER B O 1
ATOM 1742 N N . PRO C 1 67 ? 51.104 -42.291 8.647 1.00 64.93 44 PRO B N 1
ATOM 1743 C CA . PRO C 1 67 ? 50.767 -41.484 9.809 1.00 63.72 44 PRO B CA 1
ATOM 1744 C C . PRO C 1 67 ? 49.462 -40.731 9.612 1.00 67.37 44 PRO B C 1
ATOM 1745 O O . PRO C 1 67 ? 49.095 -40.340 8.507 1.00 68.35 44 PRO B O 1
ATOM 1749 N N . SER C 1 68 ? 48.763 -40.533 10.712 1.00 68.33 45 SER B N 1
ATOM 1750 C CA . SER C 1 68 ? 47.483 -39.867 10.673 1.00 72.84 45 SER B CA 1
ATOM 1751 C C . SER C 1 68 ? 47.373 -38.881 11.825 1.00 71.71 45 SER B C 1
ATOM 1752 O O . SER C 1 68 ? 46.510 -39.026 12.694 1.00 68.89 45 SER B O 1
ATOM 1755 N N . TYR C 1 69 ? 48.252 -37.882 11.834 1.00 68.46 46 TYR B N 1
ATOM 1756 C CA . TYR C 1 69 ? 48.327 -36.997 12.983 1.00 71.41 46 TYR B CA 1
ATOM 1757 C C . TYR C 1 69 ? 47.085 -36.145 13.121 1.00 70.92 46 TYR B C 1
ATOM 1758 O O . TYR C 1 69 ? 46.569 -35.624 12.151 1.00 74.59 46 TYR B O 1
ATOM 1767 N N . VAL C 1 70 ? 46.617 -36.011 14.352 1.00 74.53 47 VAL B N 1
ATOM 1768 C CA . VAL C 1 70 ? 45.460 -35.185 14.667 1.00 77.74 47 VAL B CA 1
ATOM 1769 C C . VAL C 1 70 ? 45.803 -34.174 15.775 1.00 78.38 47 VAL B C 1
ATOM 1770 O O . VAL C 1 70 ? 46.854 -34.292 16.414 1.00 74.40 47 VAL B O 1
ATOM 1774 N N . THR C 1 71 ? 44.925 -33.189 15.999 1.00 82.99 48 THR B N 1
ATOM 1775 C CA . THR C 1 71 ? 45.149 -32.153 17.027 1.00 85.68 48 THR B CA 1
ATOM 1776 C C . THR C 1 71 ? 43.971 -31.971 17.977 1.00 91.98 48 THR B C 1
ATOM 1777 O O . THR C 1 71 ? 44.104 -31.342 19.032 1.00 93.42 48 THR B O 1
ATOM 1781 N N . ASP C 1 72 ? 42.807 -32.464 17.570 1.00 95.95 49 ASP B N 1
ATOM 1782 C CA . ASP C 1 72 ? 41.615 -32.387 18.401 1.00 102.47 49 ASP B CA 1
ATOM 1783 C C . ASP C 1 72 ? 41.471 -33.660 19.216 1.00 99.07 49 ASP B C 1
ATOM 1784 O O . ASP C 1 72 ? 41.868 -34.735 18.779 1.00 95.22 49 ASP B O 1
ATOM 1789 N N . PHE C 1 73 ? 40.903 -33.541 20.405 1.00 121.35 50 PHE B N 1
ATOM 1790 C CA . PHE C 1 73 ? 40.701 -34.712 21.238 1.00 118.36 50 PHE B CA 1
ATOM 1791 C C . PHE C 1 73 ? 39.456 -35.478 20.787 1.00 117.07 50 PHE B C 1
ATOM 1792 O O . PHE C 1 73 ? 39.300 -36.662 21.085 1.00 115.94 50 PHE B O 1
ATOM 1800 N N . LYS C 1 74 ? 38.585 -34.812 20.040 1.00 115.32 51 LYS B N 1
ATOM 1801 C CA . LYS C 1 74 ? 37.361 -35.455 19.594 1.00 113.78 51 LYS B CA 1
ATOM 1802 C C . LYS C 1 74 ? 37.602 -36.544 18.533 1.00 111.77 51 LYS B C 1
ATOM 1803 O O . LYS C 1 74 ? 36.749 -37.421 18.342 1.00 109.35 51 LYS B O 1
ATOM 1809 N N . LYS C 1 75 ? 38.739 -36.511 17.842 1.00 113.83 52 LYS B N 1
ATOM 1810 C CA . LYS C 1 75 ? 38.998 -37.557 16.856 1.00 118.24 52 LYS B CA 1
ATOM 1811 C C . LYS C 1 75 ? 39.532 -38.815 17.483 1.00 119.66 52 LYS B C 1
ATOM 1812 O O . LYS C 1 75 ? 39.102 -39.891 17.116 1.00 120.43 52 LYS B O 1
ATOM 1818 N N . ILE C 1 76 ? 40.495 -38.693 18.386 1.00 119.47 53 ILE B N 1
ATOM 1819 C CA . ILE C 1 76 ? 41.102 -39.883 18.980 1.00 119.93 53 ILE B CA 1
ATOM 1820 C C . ILE C 1 76 ? 40.140 -40.760 19.792 1.00 120.46 53 ILE B C 1
ATOM 1821 O O . ILE C 1 76 ? 40.352 -41.972 19.921 1.00 119.81 53 ILE B O 1
ATOM 1826 N N . ALA C 1 77 ? 39.077 -40.158 20.318 1.00 122.94 54 ALA B N 1
ATOM 1827 C CA . ALA C 1 77 ? 38.041 -40.900 21.041 1.00 125.80 54 ALA B CA 1
ATOM 1828 C C . ALA C 1 77 ? 37.210 -41.795 20.120 1.00 129.11 54 ALA B C 1
ATOM 1829 O O . ALA C 1 77 ? 37.014 -42.976 20.394 1.00 128.24 54 ALA B O 1
ATOM 1831 N N . TYR C 1 78 ? 36.733 -41.234 19.019 1.00 133.89 55 TYR B N 1
ATOM 1832 C CA . TYR C 1 78 ? 35.919 -41.995 18.082 1.00 139.04 55 TYR B CA 1
ATOM 1833 C C . TYR C 1 78 ? 36.773 -42.897 17.191 1.00 149.95 55 TYR B C 1
ATOM 1834 O O . TYR C 1 78 ? 36.279 -43.881 16.637 1.00 151.51 55 TYR B O 1
ATOM 1843 N N . THR C 1 79 ? 38.054 -42.559 17.060 1.00 158.76 56 THR B N 1
ATOM 1844 C CA . THR C 1 79 ? 38.992 -43.374 16.291 1.00 161.55 56 THR B CA 1
ATOM 1845 C C . THR C 1 79 ? 39.099 -44.771 16.905 1.00 156.58 56 THR B C 1
ATOM 1846 O O . THR C 1 79 ? 39.261 -45.767 16.194 1.00 159.54 56 THR B O 1
ATOM 1850 N N . LYS C 1 80 ? 38.975 -44.837 18.228 1.00 151.34 57 LYS B N 1
ATOM 1851 C CA . LYS C 1 80 ? 39.061 -46.102 18.950 1.00 148.14 57 LYS B CA 1
ATOM 1852 C C . LYS C 1 80 ? 37.816 -46.958 18.734 1.00 148.55 57 LYS B C 1
ATOM 1853 O O . LYS C 1 80 ? 37.814 -48.154 19.034 1.00 148.57 57 LYS B O 1
ATOM 1859 N N . ALA C 1 81 ? 36.763 -46.336 18.209 1.00 148.66 58 ALA B N 1
ATOM 1860 C CA . ALA C 1 81 ? 35.489 -47.013 17.978 1.00 149.84 58 ALA B CA 1
ATOM 1861 C C . ALA C 1 81 ? 35.372 -47.515 16.544 1.00 154.11 58 ALA B C 1
ATOM 1862 O O . ALA C 1 81 ? 34.835 -48.592 16.296 1.00 155.60 58 ALA B O 1
ATOM 1864 N N . GLU C 1 82 ? 35.873 -46.727 15.602 1.00 156.21 59 GLU B N 1
ATOM 1865 C CA . GLU C 1 82 ? 35.825 -47.106 14.199 1.00 159.71 59 GLU B CA 1
ATOM 1866 C C . GLU C 1 82 ? 36.980 -48.036 13.845 1.00 163.02 59 GLU B C 1
ATOM 1867 O O . GLU C 1 82 ? 37.113 -48.465 12.701 1.00 166.35 59 GLU B O 1
ATOM 1873 N N . LEU C 1 83 ? 37.815 -48.345 14.831 1.00 144.49 60 LEU B N 1
ATOM 1874 C CA . LEU C 1 83 ? 38.836 -49.364 14.645 1.00 140.70 60 LEU B CA 1
ATOM 1875 C C . LEU C 1 83 ? 38.280 -50.702 15.115 1.00 141.97 60 LEU B C 1
ATOM 1876 O O . LEU C 1 83 ? 38.808 -51.757 14.767 1.00 139.57 60 LEU B O 1
ATOM 1881 N N . VAL C 1 84 ? 37.213 -50.645 15.911 1.00 148.01 61 VAL B N 1
ATOM 1882 C CA . VAL C 1 84 ? 36.518 -51.845 16.378 1.00 148.43 61 VAL B CA 1
ATOM 1883 C C . VAL C 1 84 ? 35.880 -52.543 15.183 1.00 144.81 61 VAL B C 1
ATOM 1884 O O . VAL C 1 84 ? 35.697 -53.764 15.173 1.00 145.82 61 VAL B O 1
ATOM 1888 N N . ASP C 1 85 ? 35.551 -51.754 14.167 1.00 143.76 62 ASP B N 1
ATOM 1889 C CA . ASP C 1 85 ? 35.165 -52.314 12.887 1.00 140.62 62 ASP B CA 1
ATOM 1890 C C . ASP C 1 85 ? 36.344 -53.099 12.314 1.00 133.53 62 ASP B C 1
ATOM 1891 O O . ASP C 1 85 ? 37.500 -52.843 12.663 1.00 130.19 62 ASP B O 1
ATOM 1896 N N . LYS C 1 86 ? 36.058 -54.052 11.433 1.00 130.69 63 LYS B N 1
ATOM 1897 C CA . LYS C 1 86 ? 37.095 -54.962 10.974 1.00 124.70 63 LYS B CA 1
ATOM 1898 C C . LYS C 1 86 ? 37.529 -54.711 9.532 1.00 124.18 63 LYS B C 1
ATOM 1899 O O . LYS C 1 86 ? 37.364 -53.601 9.013 1.00 126.63 63 LYS B O 1
ATOM 1905 N N . GLN C 1 87 ? 38.113 -55.740 8.915 1.00 122.07 64 GLN B N 1
ATOM 1906 C CA . GLN C 1 87 ? 38.685 -55.669 7.562 1.00 123.51 64 GLN B CA 1
ATOM 1907 C C . GLN C 1 87 ? 39.915 -54.766 7.500 1.00 122.94 64 GLN B C 1
ATOM 1908 O O . GLN C 1 87 ? 40.973 -55.188 7.035 1.00 124.04 64 GLN B O 1
ATOM 1914 N N . LYS C 1 88 ? 39.768 -53.521 7.948 1.00 120.01 65 LYS B N 1
ATOM 1915 C CA . LYS C 1 88 ? 40.889 -52.591 7.984 1.00 118.68 65 LYS B CA 1
ATOM 1916 C C . LYS C 1 88 ? 41.895 -53.041 9.024 1.00 115.82 65 LYS B C 1
ATOM 1917 O O . LYS C 1 88 ? 43.099 -53.038 8.788 1.00 116.16 65 LYS B O 1
ATOM 1923 N N . ASN C 1 89 ? 41.388 -53.428 10.184 1.00 112.68 66 ASN B N 1
ATOM 1924 C CA . ASN C 1 89 ? 42.246 -53.850 11.274 1.00 109.73 66 ASN B CA 1
ATOM 1925 C C . ASN C 1 89 ? 42.889 -55.193 10.955 1.00 107.39 66 ASN B C 1
ATOM 1926 O O . ASN C 1 89 ? 43.967 -55.515 11.449 1.00 110.54 66 ASN B O 1
ATOM 1931 N N . THR C 1 90 ? 42.208 -55.974 10.127 1.00 102.77 67 THR B N 1
ATOM 1932 C CA . THR C 1 90 ? 42.759 -57.215 9.608 1.00 98.89 67 THR B CA 1
ATOM 1933 C C . THR C 1 90 ? 44.094 -56.974 8.909 1.00 95.32 67 THR B C 1
ATOM 1934 O O . THR C 1 90 ? 45.082 -57.659 9.187 1.00 93.96 67 THR B O 1
ATOM 1938 N N . ALA C 1 91 ? 44.123 -55.987 8.015 1.00 93.11 68 ALA B N 1
ATOM 1939 C CA . ALA C 1 91 ? 45.369 -55.565 7.379 1.00 89.68 68 ALA B CA 1
ATOM 1940 C C . ALA C 1 91 ? 46.397 -55.129 8.421 1.00 84.40 68 ALA B C 1
ATOM 1941 O O . ALA C 1 91 ? 47.598 -55.359 8.268 1.00 83.16 68 ALA B O 1
ATOM 1943 N N . MET C 1 92 ? 45.918 -54.512 9.492 1.00 82.28 69 MET B N 1
ATOM 1944 C CA . MET C 1 92 ? 46.812 -54.074 10.561 1.00 81.25 69 MET B CA 1
ATOM 1945 C C . MET C 1 92 ? 47.238 -55.205 11.519 1.00 78.56 69 MET B C 1
ATOM 1946 O O . MET C 1 92 ? 48.367 -55.205 12.024 1.00 77.27 69 MET B O 1
ATOM 1951 N N . LEU C 1 93 ? 46.339 -56.158 11.762 1.00 78.46 70 LEU B N 1
ATOM 1952 C CA . LEU C 1 93 ? 46.669 -57.353 12.526 1.00 76.74 70 LEU B CA 1
ATOM 1953 C C . LEU C 1 93 ? 47.862 -58.072 11.893 1.00 76.61 70 LEU B C 1
ATOM 1954 O O . LEU C 1 93 ? 48.838 -58.392 12.574 1.00 76.83 70 LEU B O 1
ATOM 1959 N N . VAL C 1 94 ? 47.775 -58.308 10.586 1.00 76.83 71 VAL B N 1
ATOM 1960 C CA . VAL C 1 94 ? 48.878 -58.892 9.835 1.00 78.25 71 VAL B CA 1
ATOM 1961 C C . VAL C 1 94 ? 50.176 -58.183 10.186 1.00 77.89 71 VAL B C 1
ATOM 1962 O O . VAL C 1 94 ? 51.168 -58.831 10.557 1.00 76.40 71 VAL B O 1
ATOM 1966 N N . ILE C 1 95 ? 50.149 -56.849 10.083 1.00 77.23 72 ILE B N 1
ATOM 1967 C CA . ILE C 1 95 ? 51.304 -56.029 10.415 1.00 76.11 72 ILE B CA 1
ATOM 1968 C C . ILE C 1 95 ? 51.816 -56.310 11.833 1.00 71.99 72 ILE B C 1
ATOM 1969 O O . ILE C 1 95 ? 52.994 -56.598 12.030 1.00 71.71 72 ILE B O 1
ATOM 1974 N N . LEU C 1 96 ? 50.926 -56.221 12.809 1.00 71.80 73 LEU B N 1
ATOM 1975 C CA . LEU C 1 96 ? 51.245 -56.644 14.165 1.00 75.89 73 LEU B CA 1
ATOM 1976 C C . LEU C 1 96 ? 51.981 -57.974 14.184 1.00 76.92 73 LEU B C 1
ATOM 1977 O O . LEU C 1 96 ? 53.106 -58.051 14.669 1.00 78.32 73 LEU B O 1
ATOM 1982 N N . ALA C 1 97 ? 51.369 -58.999 13.606 1.00 76.45 74 ALA B N 1
ATOM 1983 C CA . ALA C 1 97 ? 51.986 -60.317 13.543 1.00 76.86 74 ALA B CA 1
ATOM 1984 C C . ALA C 1 97 ? 53.363 -60.316 12.866 1.00 78.03 74 ALA B C 1
ATOM 1985 O O . ALA C 1 97 ? 54.328 -60.939 13.344 1.00 78.27 74 ALA B O 1
ATOM 1987 N N . GLU C 1 98 ? 53.479 -59.610 11.758 1.00 80.99 75 GLU B N 1
ATOM 1988 C CA . GLU C 1 98 ? 54.777 -59.561 11.112 1.00 85.51 75 GLU B CA 1
ATOM 1989 C C . GLU C 1 98 ? 55.789 -58.811 11.954 1.00 84.03 75 GLU B C 1
ATOM 1990 O O . GLU C 1 98 ? 56.984 -59.107 11.894 1.00 85.84 75 GLU B O 1
ATOM 1996 N N . SER C 1 99 ? 55.326 -57.860 12.761 1.00 80.39 76 SER B N 1
ATOM 1997 C CA . SER C 1 99 ? 56.254 -57.102 13.606 1.00 79.51 76 SER B CA 1
ATOM 1998 C C . SER C 1 99 ? 56.647 -57.962 14.786 1.00 79.29 76 SER B C 1
ATOM 1999 O O . SER C 1 99 ? 57.792 -57.957 15.233 1.00 80.40 76 SER B O 1
ATOM 2002 N N . ALA C 1 100 ? 55.663 -58.704 15.274 1.00 76.88 77 ALA B N 1
ATOM 2003 C CA . ALA C 1 100 ? 55.829 -59.636 16.373 1.00 77.12 77 ALA B CA 1
ATOM 2004 C C . ALA C 1 100 ? 56.897 -60.707 16.086 1.00 77.09 77 ALA B C 1
ATOM 2005 O O . ALA C 1 100 ? 57.687 -61.087 16.964 1.00 77.66 77 ALA B O 1
ATOM 2007 N N . ALA C 1 101 ? 56.941 -61.175 14.847 1.00 80.97 78 ALA B N 1
ATOM 2008 C CA . ALA C 1 101 ? 57.913 -62.200 14.523 1.00 88.47 78 ALA B CA 1
ATOM 2009 C C . ALA C 1 101 ? 59.333 -61.621 14.563 1.00 92.85 78 ALA B C 1
ATOM 2010 O O . ALA C 1 101 ? 60.252 -62.262 15.071 1.00 97.76 78 ALA B O 1
ATOM 2012 N N . VAL C 1 102 ? 59.511 -60.404 14.054 1.00 93.96 79 VAL B N 1
ATOM 2013 C CA . VAL C 1 102 ? 60.839 -59.793 14.023 1.00 97.18 79 VAL B CA 1
ATOM 2014 C C . VAL C 1 102 ? 61.380 -59.512 15.423 1.00 99.96 79 VAL B C 1
ATOM 2015 O O . VAL C 1 102 ? 62.507 -59.893 15.750 1.00 105.04 79 VAL B O 1
ATOM 2019 N N . VAL C 1 103 ? 60.576 -58.835 16.238 1.00 97.77 80 VAL B N 1
ATOM 2020 C CA . VAL C 1 10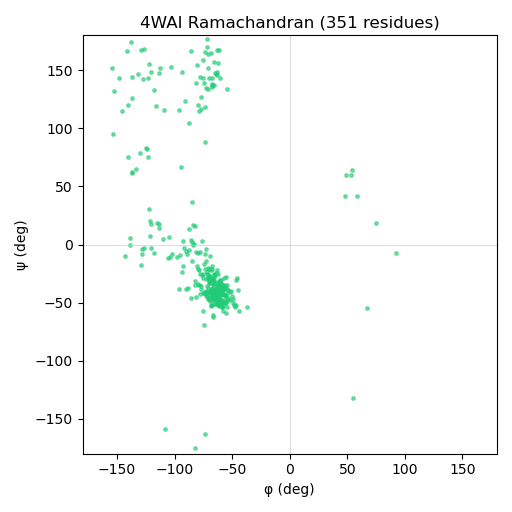3 ? 60.913 -58.581 17.635 1.00 100.17 80 VAL B CA 1
ATOM 2021 C C . VAL C 1 103 ? 61.216 -59.872 18.400 1.00 104.41 80 VAL B C 1
ATOM 2022 O O . VAL C 1 103 ? 62.182 -59.937 19.162 1.00 110.39 80 VAL B O 1
ATOM 2026 N N . SER C 1 104 ? 60.395 -60.900 18.199 1.00 104.17 81 SER B N 1
ATOM 2027 C CA . SER C 1 104 ? 60.637 -62.184 18.850 1.00 109.12 81 SER B CA 1
ATOM 2028 C C . SER C 1 104 ? 61.975 -62.761 18.402 1.00 114.60 81 SER B C 1
ATOM 2029 O O . SER C 1 104 ? 62.776 -63.201 19.225 1.00 117.78 81 SER B O 1
ATOM 2032 N N . GLU C 1 105 ? 62.219 -62.735 17.096 1.00 116.64 82 GLU B N 1
ATOM 2033 C CA . GLU C 1 105 ? 63.435 -63.307 16.532 1.00 121.70 82 GLU B CA 1
ATOM 2034 C C . GLU C 1 105 ? 64.679 -62.517 16.938 1.00 124.65 82 GLU B C 1
ATOM 2035 O O . GLU C 1 105 ? 65.765 -63.078 17.067 1.00 128.43 82 GLU B O 1
ATOM 2041 N N . SER C 1 106 ? 64.520 -61.216 17.138 1.00 124.58 83 SER B N 1
ATOM 2042 C CA . SER C 1 106 ? 65.652 -60.369 17.488 1.00 129.84 83 SER B CA 1
ATOM 2043 C C . SER C 1 106 ? 65.278 -59.323 18.535 1.00 130.06 83 SER B C 1
ATOM 2044 O O . SER C 1 106 ? 65.117 -58.144 18.214 1.00 127.77 83 SER B O 1
ATOM 2047 N N . PRO C 1 107 ? 65.147 -59.759 19.799 1.00 132.92 84 PRO B N 1
ATOM 2048 C CA . PRO C 1 107 ? 64.753 -58.886 20.914 1.00 133.47 84 PRO B CA 1
ATOM 2049 C C . PRO C 1 107 ? 65.768 -57.791 21.182 1.00 137.38 84 PRO B C 1
ATOM 2050 O O . PRO C 1 107 ? 66.965 -57.996 21.001 1.00 142.31 84 PRO B O 1
ATOM 2054 N N . SER C 1 108 ? 65.285 -56.634 21.611 1.00 135.88 85 SER B N 1
ATOM 2055 C CA . SER C 1 108 ? 66.173 -55.543 21.970 1.00 139.56 85 SER B CA 1
ATOM 2056 C C . SER C 1 108 ? 66.889 -55.894 23.263 1.00 144.11 85 SER B C 1
ATOM 2057 O O . SER C 1 108 ? 66.362 -56.643 24.088 1.00 143.62 85 SER B O 1
ATOM 2060 N N . ASP C 1 109 ? 68.090 -55.353 23.435 1.00 148.91 86 ASP B N 1
ATOM 2061 C CA . ASP C 1 109 ? 68.894 -55.643 24.615 1.00 154.78 86 ASP B CA 1
ATOM 2062 C C . ASP C 1 109 ? 68.475 -54.776 25.800 1.00 155.97 86 ASP B C 1
ATOM 2063 O O . ASP C 1 10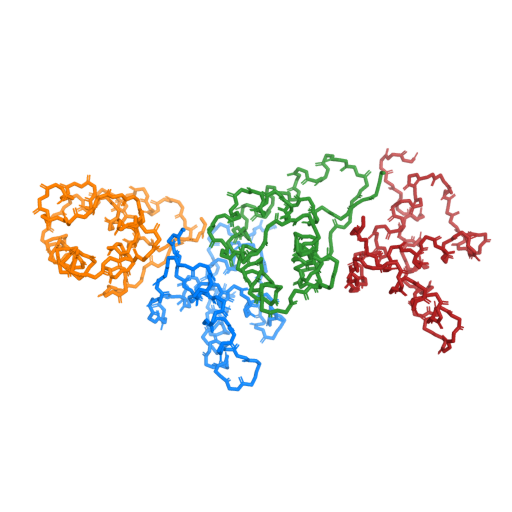9 ? 69.207 -54.665 26.785 1.00 161.14 86 ASP B O 1
ATOM 2068 N N . LEU C 1 110 ? 67.294 -54.171 25.699 1.00 151.98 87 LEU B N 1
ATOM 2069 C CA . LEU C 1 110 ? 66.726 -53.391 26.795 1.00 153.11 87 LEU B CA 1
ATOM 2070 C C . LEU C 1 110 ? 65.649 -54.202 27.511 1.00 151.35 87 LEU B C 1
ATOM 2071 O O . LEU C 1 110 ? 65.137 -53.802 28.558 1.00 153.52 87 LEU B O 1
ATOM 2076 N N . CYS C 1 111 ? 65.314 -55.347 26.929 1.00 147.94 88 CYS B N 1
ATOM 2077 C CA . CYS C 1 111 ? 64.346 -56.266 27.511 1.00 146.28 88 CYS B CA 1
ATOM 2078 C C . CYS C 1 111 ? 64.788 -57.088 28.716 1.00 148.26 88 CYS B C 1
ATOM 2079 O O . CYS C 1 111 ? 64.318 -56.871 29.833 1.00 150.24 88 CYS B O 1
ATOM 2082 N N . GLN C 1 112 ? 65.693 -58.032 28.474 1.00 147.89 89 GLN B N 1
ATOM 2083 C CA . GLN C 1 112 ? 66.198 -58.917 29.519 1.00 151.62 89 GLN B CA 1
ATOM 2084 C C . GLN C 1 112 ? 67.602 -59.422 29.200 1.00 155.99 89 GLN B C 1
ATOM 2085 O O . GLN C 1 112 ? 67.794 -60.596 28.890 1.00 156.93 89 GLN B O 1
ATOM 2091 N N . MET D 1 24 ? 77.394 -27.910 43.065 1.00 113.31 1 MET D N 1
ATOM 2092 C CA . MET D 1 24 ? 78.559 -28.089 42.207 1.00 111.82 1 MET D CA 1
ATOM 2093 C C . MET D 1 24 ? 78.135 -27.862 40.761 1.00 106.46 1 MET D C 1
ATOM 2094 O O . MET D 1 24 ? 78.950 -27.860 39.839 1.00 110.13 1 MET D O 1
ATOM 2099 N N . LEU D 1 25 ? 76.831 -27.675 40.596 1.00 98.00 2 LEU D N 1
ATOM 2100 C CA . LEU D 1 25 ? 76.211 -27.290 39.337 1.00 88.72 2 LEU D CA 1
ATOM 2101 C C . LEU D 1 25 ? 75.708 -25.848 39.420 1.00 87.26 2 LEU D C 1
ATOM 2102 O O . LEU D 1 25 ? 74.813 -25.535 40.199 1.00 87.46 2 LEU D O 1
ATOM 2107 N N . VAL D 1 26 ? 76.276 -24.965 38.617 1.00 84.26 3 VAL D N 1
ATOM 2108 C CA . VAL D 1 26 ? 75.895 -23.573 38.698 1.00 83.41 3 VAL D CA 1
ATOM 2109 C C . VAL D 1 26 ? 76.001 -22.890 37.336 1.00 80.17 3 VAL D C 1
ATOM 2110 O O . VAL D 1 26 ? 76.885 -23.200 36.529 1.00 81.25 3 VAL D O 1
ATOM 2114 N N . ASN D 1 27 ? 75.063 -21.989 37.072 1.00 77.99 4 ASN D N 1
ATOM 2115 C CA . ASN D 1 27 ? 75.132 -21.144 35.884 1.00 76.71 4 ASN D CA 1
ATOM 2116 C C . ASN D 1 27 ? 76.106 -19.983 36.133 1.00 77.39 4 ASN D C 1
ATOM 2117 O O . ASN D 1 27 ? 75.919 -19.198 37.065 1.00 77.84 4 ASN D O 1
ATOM 2122 N N . SER D 1 28 ? 77.161 -19.897 35.322 1.00 78.05 5 SER D N 1
ATOM 2123 C CA . SER D 1 28 ? 78.252 -18.945 35.578 1.00 79.88 5 SER D CA 1
ATOM 2124 C C . SER D 1 28 ? 77.778 -17.524 35.333 1.00 80.02 5 SER D C 1
ATOM 2125 O O . SER D 1 28 ? 78.258 -16.580 35.964 1.00 80.31 5 SER D O 1
ATOM 2128 N N . LYS D 1 29 ? 76.829 -17.397 34.409 1.00 80.36 6 LYS D N 1
ATOM 2129 C CA . LYS D 1 29 ? 76.113 -16.154 34.177 1.00 80.58 6 LYS D CA 1
ATOM 2130 C C . LYS D 1 29 ? 75.386 -15.662 35.434 1.00 80.86 6 LYS D C 1
ATOM 2131 O O . LYS D 1 29 ? 75.254 -14.466 35.668 1.00 81.07 6 LYS D O 1
ATOM 2137 N N . GLU D 1 30 ? 74.900 -16.585 36.246 1.00 81.48 7 GLU D N 1
ATOM 2138 C CA . GLU D 1 30 ? 74.199 -16.189 37.454 1.00 81.97 7 GLU D CA 1
ATOM 2139 C C . GLU D 1 30 ? 75.162 -15.517 38.400 1.00 85.47 7 GLU D C 1
ATOM 2140 O O . GLU D 1 30 ? 74.779 -14.630 39.147 1.00 88.23 7 GLU D O 1
ATOM 2146 N N . ILE D 1 31 ? 76.419 -15.941 38.370 1.00 87.40 8 ILE D N 1
ATOM 2147 C CA . ILE D 1 31 ? 77.431 -15.371 39.257 1.00 91.05 8 ILE D CA 1
ATOM 2148 C C . ILE D 1 31 ? 77.790 -13.959 38.843 1.00 91.88 8 ILE D C 1
ATOM 2149 O O . ILE D 1 31 ? 77.876 -13.047 39.672 1.00 93.60 8 ILE D O 1
ATOM 2154 N N . VAL D 1 32 ? 78.005 -13.792 37.545 1.00 90.50 9 VAL D N 1
ATOM 2155 C CA . VAL D 1 32 ? 78.403 -12.510 37.016 1.00 91.42 9 VAL D CA 1
ATOM 2156 C C . VAL D 1 32 ? 77.293 -11.473 37.204 1.00 91.89 9 VAL D C 1
ATOM 2157 O O . VAL D 1 32 ? 77.568 -10.343 37.621 1.00 94.86 9 VAL D O 1
ATOM 2161 N N . MET D 1 33 ? 76.043 -11.846 36.934 1.00 87.64 10 MET D N 1
ATOM 2162 C CA . MET D 1 33 ? 74.950 -10.895 37.113 1.00 85.35 10 MET D CA 1
ATOM 2163 C C . MET D 1 33 ? 74.799 -10.457 38.562 1.00 88.20 10 MET D C 1
ATOM 2164 O O . MET D 1 33 ? 74.653 -9.259 38.822 1.00 90.13 10 MET D O 1
ATOM 2169 N N . LYS D 1 34 ? 74.826 -11.399 39.506 1.00 88.62 11 LYS D N 1
ATOM 2170 C CA . LYS D 1 34 ? 74.714 -11.010 40.918 1.00 92.65 11 LYS D CA 1
ATOM 2171 C C . LYS D 1 34 ? 75.849 -10.062 41.272 1.00 95.13 11 LYS D C 1
ATOM 2172 O O . LYS D 1 34 ? 75.646 -9.040 41.921 1.00 96.20 11 LYS D O 1
ATOM 2178 N N . GLU D 1 35 ? 77.040 -10.392 40.796 1.00 97.31 12 GLU D N 1
ATOM 2179 C CA . GLU D 1 35 ? 78.201 -9.565 41.054 1.00 103.10 12 GLU D CA 1
ATOM 2180 C C . GLU D 1 35 ? 78.070 -8.185 40.412 1.00 100.84 12 GLU D C 1
ATOM 2181 O O . GLU D 1 35 ? 78.344 -7.183 41.038 1.00 103.39 12 GLU D O 1
ATOM 2187 N N . LEU D 1 36 ? 77.640 -8.121 39.164 1.00 97.01 13 LEU D N 1
ATOM 2188 C CA . LEU D 1 36 ? 77.513 -6.825 38.525 1.00 96.40 13 LEU D CA 1
ATOM 2189 C C . LEU D 1 36 ? 76.367 -6.029 39.124 1.00 95.99 13 LEU D C 1
ATOM 2190 O O . LEU D 1 36 ? 76.383 -4.797 39.103 1.00 97.23 13 LEU D O 1
ATOM 2195 N N . LEU D 1 37 ? 75.375 -6.728 39.664 1.00 94.52 14 LEU D N 1
ATOM 2196 C CA . LEU D 1 37 ? 74.227 -6.045 40.245 1.00 95.94 14 LEU D CA 1
ATOM 2197 C C . LEU D 1 37 ? 74.594 -5.245 41.478 1.00 104.09 14 LEU D C 1
ATOM 2198 O O . LEU D 1 37 ? 74.193 -4.094 41.612 1.00 104.62 14 LEU D O 1
ATOM 2203 N N . ASP D 1 38 ? 75.343 -5.867 42.383 1.00 110.41 15 ASP D N 1
ATOM 2204 C CA . ASP D 1 38 ? 75.727 -5.221 43.638 1.00 119.28 15 ASP D CA 1
ATOM 2205 C C . ASP D 1 38 ? 76.761 -4.136 43.412 1.00 120.36 15 ASP D C 1
ATOM 2206 O O . ASP D 1 38 ? 76.877 -3.210 44.208 1.00 124.06 15 ASP D O 1
ATOM 2211 N N . ARG D 1 39 ? 77.503 -4.246 42.318 1.00 117.32 16 ARG D N 1
ATOM 2212 C CA . ARG D 1 39 ? 78.496 -3.238 41.990 1.00 118.28 16 ARG D CA 1
ATOM 2213 C C . ARG D 1 39 ? 77.959 -2.147 41.072 1.00 112.83 16 ARG D C 1
ATOM 2214 O O . ARG D 1 39 ? 78.710 -1.278 40.660 1.00 114.56 16 ARG D O 1
ATOM 2222 N N . TYR D 1 40 ? 76.675 -2.183 40.736 1.00 106.48 17 TYR D N 1
ATOM 2223 C CA . TYR D 1 40 ? 76.098 -1.060 40.012 1.00 102.82 17 TYR D CA 1
ATOM 2224 C C . TYR D 1 40 ? 74.701 -0.678 40.509 1.00 99.93 17 TYR D C 1
ATOM 2225 O O . TYR D 1 40 ? 74.065 0.212 39.937 1.00 98.85 17 TYR D O 1
ATOM 2234 N N . MET D 1 41 ? 74.230 -1.314 41.580 1.00 98.38 18 MET D N 1
ATOM 2235 C CA . MET D 1 41 ? 72.847 -1.108 42.008 1.00 98.03 18 MET D CA 1
ATOM 2236 C C . MET D 1 41 ? 72.551 0.342 42.350 1.00 103.25 18 MET D C 1
ATOM 2237 O O . MET D 1 41 ? 71.443 0.841 42.121 1.00 103.44 18 MET D O 1
ATOM 2242 N N . ASP D 1 42 ? 73.559 1.020 42.884 1.00 107.94 19 ASP D N 1
ATOM 2243 C CA . ASP D 1 42 ? 73.413 2.413 43.272 1.00 114.14 19 ASP D CA 1
ATOM 2244 C C . ASP D 1 42 ? 73.354 3.316 42.044 1.00 113.53 19 ASP D C 1
ATOM 2245 O O . ASP D 1 42 ? 73.163 4.514 42.171 1.00 117.89 19 ASP D O 1
ATOM 2250 N N . GLN D 1 43 ? 73.511 2.743 40.854 1.00 109.90 20 GLN D N 1
ATOM 2251 C CA . GLN D 1 43 ? 73.472 3.536 39.629 1.00 110.19 20 GLN D CA 1
ATOM 2252 C C . GLN D 1 43 ? 72.366 3.106 38.671 1.00 105.94 20 GLN D C 1
ATOM 2253 O O . GLN D 1 43 ? 72.187 3.699 37.617 1.00 107.22 20 GLN D O 1
ATOM 2259 N N . LEU D 1 44 ? 71.630 2.063 39.025 1.00 101.27 21 LEU D N 1
ATOM 2260 C CA . LEU D 1 44 ? 70.589 1.557 38.139 1.00 97.40 21 LEU D CA 1
ATOM 2261 C C . LEU D 1 44 ? 69.289 2.326 38.308 1.00 100.96 21 LEU D C 1
ATOM 2262 O O . LEU D 1 44 ? 68.303 2.041 37.638 1.00 100.46 21 LEU D O 1
ATOM 2267 N N . HIS D 1 45 ? 69.294 3.294 39.214 1.00 106.17 22 HIS D N 1
ATOM 2268 C CA . HIS D 1 45 ? 68.108 4.077 39.506 1.00 110.93 22 HIS D CA 1
ATOM 2269 C C . HIS D 1 45 ? 66.872 3.233 39.728 1.00 108.61 22 HIS D C 1
ATOM 2270 O O . HIS D 1 45 ? 65.799 3.579 39.249 1.00 109.13 22 HIS D O 1
ATOM 2277 N N . MET D 1 46 ? 67.018 2.130 40.448 1.00 106.65 23 MET D N 1
ATOM 2278 C CA . MET D 1 46 ? 65.884 1.246 40.672 1.00 105.06 23 MET D CA 1
ATOM 2279 C C . MET D 1 46 ? 64.854 1.923 41.549 1.00 109.45 23 MET D C 1
ATOM 2280 O O . MET D 1 46 ? 65.202 2.584 42.523 1.00 112.35 23 MET D O 1
ATOM 2285 N N . ALA D 1 47 ? 63.586 1.760 41.191 1.00 110.69 24 ALA D N 1
ATOM 2286 C CA . ALA D 1 47 ? 62.494 2.340 41.958 1.00 115.97 24 ALA D CA 1
ATOM 2287 C C . ALA D 1 47 ? 62.408 1.721 43.363 1.00 117.53 24 ALA D C 1
ATOM 2288 O O . ALA D 1 47 ? 62.322 2.435 44.359 1.00 123.00 24 ALA D O 1
ATOM 2290 N N . CYS D 1 48 ? 62.428 0.397 43.440 1.00 113.95 25 CYS D N 1
ATOM 2291 C CA . CYS D 1 48 ? 62.548 -0.282 44.723 1.00 114.87 25 CYS D CA 1
ATOM 2292 C C . CYS D 1 48 ? 63.797 -1.151 44.733 1.00 110.25 25 CYS D C 1
ATOM 2293 O O . CYS D 1 48 ? 64.199 -1.693 43.702 1.00 105.15 25 CYS D O 1
ATOM 2296 N N . THR D 1 49 ? 64.402 -1.314 45.900 1.00 110.18 26 THR D N 1
ATOM 2297 C CA . THR D 1 49 ? 65.684 -1.998 45.984 1.00 106.06 26 THR D CA 1
ATOM 2298 C C . THR D 1 49 ? 65.586 -3.225 46.895 1.00 105.57 26 THR D C 1
ATOM 2299 O O . THR D 1 49 ? 66.585 -3.772 47.335 1.00 105.56 26 THR D O 1
ATOM 2303 N N . CYS D 1 50 ? 64.374 -3.684 47.162 1.00 106.78 27 CYS D N 1
ATOM 2304 C CA . CYS D 1 50 ? 64.174 -4.858 48.005 1.00 106.75 27 CYS D CA 1
ATOM 2305 C C . CYS D 1 50 ? 64.669 -6.119 47.303 1.00 101.23 27 CYS D C 1
ATOM 2306 O O . CYS D 1 50 ? 64.902 -6.115 46.094 1.00 94.21 27 CYS D O 1
ATOM 2309 N N . GLN D 1 51 ? 64.840 -7.198 48.063 1.00 103.75 28 GLN D N 1
ATOM 2310 C CA . GLN D 1 51 ? 65.337 -8.455 47.517 1.00 101.52 28 GLN D CA 1
ATOM 2311 C C . GLN D 1 51 ? 64.406 -9.008 46.443 1.00 96.07 28 GLN D C 1
ATOM 2312 O O . GLN D 1 51 ? 64.861 -9.654 45.491 1.00 90.12 28 GLN D O 1
ATOM 2318 N N . VAL D 1 52 ? 63.108 -8.762 46.596 1.00 97.84 29 VAL D N 1
ATOM 2319 C CA . VAL D 1 52 ? 62.140 -9.208 45.596 1.00 95.17 29 VAL D CA 1
ATOM 2320 C C . VAL D 1 52 ? 62.480 -8.612 44.232 1.00 92.12 29 VAL D C 1
ATOM 2321 O O . VAL D 1 52 ? 62.713 -9.339 43.266 1.00 89.57 29 VAL D O 1
ATOM 2325 N N . CYS D 1 53 ? 62.549 -7.288 44.182 1.00 93.17 30 CYS D N 1
ATOM 2326 C CA . CYS D 1 53 ? 62.811 -6.573 42.939 1.00 91.80 30 CYS D CA 1
ATOM 2327 C C . CYS D 1 53 ? 64.172 -6.934 42.351 1.00 89.58 30 CYS D C 1
ATOM 2328 O O . CYS D 1 53 ? 64.326 -7.007 41.133 1.00 87.15 30 CYS D O 1
ATOM 2331 N N . GLN D 1 54 ? 65.166 -7.130 43.212 1.00 89.64 31 GLN D N 1
ATOM 2332 C CA . GLN D 1 54 ? 66.484 -7.545 42.737 1.00 87.15 31 GLN D CA 1
ATOM 2333 C C . GLN D 1 54 ? 66.412 -8.910 42.041 1.00 85.93 31 GLN D C 1
ATOM 2334 O O . GLN D 1 54 ? 66.882 -9.076 40.907 1.00 84.79 31 GLN D O 1
ATOM 2340 N N . ASN D 1 55 ? 65.816 -9.879 42.731 1.00 85.42 32 ASN D N 1
ATOM 2341 C CA . ASN D 1 55 ? 65.586 -11.192 42.167 1.00 83.27 32 ASN D CA 1
ATOM 2342 C C . ASN D 1 55 ? 64.781 -11.083 40.871 1.00 83.57 32 ASN D C 1
ATOM 2343 O O . ASN D 1 55 ? 65.012 -11.833 39.907 1.00 79.96 32 ASN D O 1
ATOM 2348 N N . ASP D 1 56 ? 63.846 -10.134 40.842 1.00 88.64 33 ASP D N 1
ATOM 2349 C CA . ASP D 1 56 ? 63.067 -9.901 39.631 1.00 91.26 33 ASP D CA 1
ATOM 2350 C C . ASP D 1 56 ? 63.949 -9.375 38.503 1.00 86.97 33 ASP D C 1
ATOM 2351 O O . ASP D 1 56 ? 63.828 -9.834 37.371 1.00 84.48 33 ASP D O 1
ATOM 2356 N N . VAL D 1 57 ? 64.827 -8.420 38.820 1.00 85.82 34 VAL D N 1
ATOM 2357 C CA . VAL D 1 57 ? 65.789 -7.884 37.852 1.00 83.83 34 VAL D CA 1
ATOM 2358 C C . VAL D 1 57 ? 66.755 -8.966 37.362 1.00 81.45 34 VAL D C 1
ATOM 2359 O O . VAL D 1 57 ? 67.030 -9.083 36.160 1.00 78.97 34 VAL D O 1
ATOM 2363 N N . LEU D 1 58 ? 67.281 -9.746 38.302 1.00 79.97 35 LEU D N 1
ATOM 2364 C CA . LEU D 1 58 ? 68.186 -10.838 37.946 1.00 77.78 35 LEU D CA 1
ATOM 2365 C C . LEU D 1 58 ? 67.542 -11.847 36.984 1.00 73.19 35 LEU D C 1
ATOM 2366 O O . LEU D 1 58 ? 68.131 -12.165 35.956 1.00 70.68 35 LEU D O 1
ATOM 2371 N N . ALA D 1 59 ? 66.336 -12.315 37.311 1.00 74.39 36 ALA D N 1
ATOM 2372 C CA . ALA D 1 59 ? 65.655 -13.332 36.506 1.00 75.25 36 ALA D CA 1
ATOM 2373 C C . ALA D 1 59 ? 65.378 -12.864 35.085 1.00 76.39 36 ALA D C 1
ATOM 2374 O O . ALA D 1 59 ? 65.641 -13.596 34.130 1.00 75.28 36 ALA D O 1
ATOM 2376 N N . LEU D 1 60 ? 64.846 -11.654 34.941 1.00 79.28 37 LEU D N 1
ATOM 2377 C CA . LEU D 1 60 ? 64.720 -11.040 33.620 1.00 79.85 37 LEU D CA 1
ATOM 2378 C C . LEU D 1 60 ? 66.061 -11.022 32.894 1.00 76.40 37 LEU D C 1
ATOM 2379 O O . LEU D 1 60 ? 66.161 -11.414 31.728 1.00 76.36 37 LEU D O 1
ATOM 2384 N N . SER D 1 61 ? 67.103 -10.582 33.587 1.00 73.35 38 SER D N 1
ATOM 2385 C CA . SER D 1 61 ? 68.413 -10.526 32.956 1.00 71.02 38 SER D CA 1
ATOM 2386 C C . SER D 1 61 ? 68.871 -11.917 32.554 1.00 67.63 38 SER D C 1
ATOM 2387 O O . SER D 1 61 ? 69.244 -12.156 31.403 1.00 65.71 38 SER D O 1
ATOM 2390 N N . LEU D 1 62 ? 68.786 -12.853 33.490 1.00 66.86 39 LEU D N 1
ATOM 2391 C CA . LEU D 1 62 ? 69.231 -14.225 33.231 1.00 63.64 39 LEU D CA 1
ATOM 2392 C C . LEU D 1 62 ? 68.447 -14.895 32.115 1.00 62.51 39 LEU D C 1
ATOM 2393 O O . LEU D 1 62 ? 69.004 -15.669 31.346 1.00 63.38 39 LEU D O 1
ATOM 2398 N N . ASN D 1 63 ? 67.175 -14.551 31.977 1.00 63.38 40 ASN D N 1
ATOM 2399 C CA . ASN D 1 63 ? 66.379 -15.144 30.909 1.00 64.55 40 ASN D CA 1
ATOM 2400 C C . ASN D 1 63 ? 66.734 -14.607 29.552 1.00 68.34 40 ASN D C 1
ATOM 2401 O O . ASN D 1 63 ? 66.282 -15.144 28.552 1.00 68.45 40 ASN D O 1
ATOM 2406 N N . LYS D 1 64 ? 67.577 -13.573 29.500 1.00 71.48 41 LYS D N 1
ATOM 2407 C CA . LYS D 1 64 ? 67.951 -12.999 28.210 1.00 74.79 41 LYS D CA 1
ATOM 2408 C C . LYS D 1 64 ? 69.385 -13.365 27.789 1.00 73.40 41 LYS D C 1
ATOM 2409 O O . LYS D 1 64 ? 69.783 -13.129 26.647 1.00 74.55 41 LYS D O 1
ATOM 2415 N N . VAL D 1 65 ? 70.165 -13.927 28.706 1.00 72.29 42 VAL D N 1
ATOM 2416 C CA . VAL D 1 65 ? 71.501 -14.393 28.353 1.00 73.08 42 VAL D CA 1
ATOM 2417 C C . VAL D 1 65 ? 71.518 -15.911 28.216 1.00 75.57 42 VAL D C 1
ATOM 2418 O O . VAL D 1 65 ? 70.693 -16.612 28.810 1.00 76.21 42 VAL D O 1
ATOM 2422 N N . SER D 1 66 ? 72.444 -16.399 27.395 1.00 76.23 43 SER D N 1
ATOM 2423 C CA . SER D 1 66 ? 72.608 -17.827 27.163 1.00 73.86 43 SER D CA 1
ATOM 2424 C C . SER D 1 66 ? 73.324 -18.429 28.360 1.00 71.63 43 SER D C 1
ATOM 2425 O O . SER D 1 66 ? 74.392 -17.942 28.755 1.00 71.91 43 SER D O 1
ATOM 2428 N N . PRO D 1 67 ? 72.732 -19.486 28.943 1.00 68.83 44 PRO D N 1
ATOM 2429 C CA . PRO D 1 67 ? 73.262 -20.099 30.156 1.00 68.94 44 PRO D CA 1
ATOM 2430 C C . PRO D 1 67 ? 74.596 -20.790 29.890 1.00 71.31 44 PRO D C 1
ATOM 2431 O O . PRO D 1 67 ? 74.837 -21.349 28.815 1.00 72.76 44 PRO D O 1
ATOM 2435 N N . SER D 1 68 ? 75.479 -20.696 30.875 1.00 73.17 45 SER D N 1
ATOM 2436 C CA . SER D 1 68 ? 76.774 -21.358 30.822 1.00 75.99 45 SER D CA 1
ATOM 2437 C C . SER D 1 68 ? 77.022 -22.069 32.150 1.00 77.93 45 SER D C 1
ATOM 2438 O O . SER D 1 68 ? 77.908 -21.703 32.929 1.00 78.23 45 SER D O 1
ATOM 2441 N N . TYR D 1 69 ? 76.183 -23.064 32.401 1.00 78.73 46 TYR D N 1
ATOM 2442 C CA . TYR D 1 69 ? 76.338 -24.005 33.493 1.00 75.27 46 TYR D CA 1
ATOM 2443 C C . TYR D 1 69 ? 77.707 -24.684 33.478 1.00 76.66 46 TYR D C 1
ATOM 2444 O O . TYR D 1 69 ? 78.161 -25.131 32.421 1.00 75.69 46 TYR D O 1
ATOM 2453 N N . VAL D 1 70 ? 78.356 -24.750 34.644 1.00 79.58 47 VAL D N 1
ATOM 2454 C CA . VAL D 1 70 ? 79.645 -25.437 34.814 1.00 82.54 47 VAL D CA 1
ATOM 2455 C C . VAL D 1 70 ? 79.571 -26.388 35.986 1.00 86.32 47 VAL D C 1
ATOM 2456 O O . VAL D 1 70 ? 78.635 -26.326 36.777 1.00 84.21 47 VAL D O 1
ATOM 2460 N N . THR D 1 71 ? 80.556 -27.267 36.113 1.00 92.07 48 THR D N 1
ATOM 2461 C CA . THR D 1 71 ? 80.579 -28.188 37.247 1.00 99.48 48 THR D CA 1
ATOM 2462 C C . THR D 1 71 ? 81.899 -28.131 37.989 1.00 105.76 48 THR D C 1
ATOM 2463 O O . THR D 1 71 ? 82.079 -28.810 38.993 1.00 109.08 48 THR D O 1
ATOM 2467 N N . ASP D 1 72 ? 82.819 -27.322 37.474 1.00 107.46 49 ASP D N 1
ATOM 2468 C CA . ASP D 1 72 ? 84.123 -27.138 38.085 1.00 115.20 49 ASP D CA 1
ATOM 2469 C C . ASP D 1 72 ? 84.281 -25.694 38.506 1.00 111.02 49 ASP D C 1
ATOM 2470 O O . ASP D 1 72 ? 83.993 -24.781 37.728 1.00 106.05 49 ASP D O 1
ATOM 2475 N N . PHE D 1 73 ? 84.752 -25.502 39.734 1.00 113.98 50 PHE D N 1
ATOM 2476 C CA . PHE D 1 73 ? 84.978 -24.177 40.293 1.00 112.32 50 PHE D CA 1
ATOM 2477 C C . PHE D 1 73 ? 86.120 -23.466 39.576 1.00 107.94 50 PHE D C 1
ATOM 2478 O O . PHE D 1 73 ? 86.214 -22.245 39.621 1.00 105.89 50 PHE D O 1
ATOM 2486 N N . LYS D 1 74 ? 86.984 -24.228 38.911 1.00 135.82 51 LYS D N 1
ATOM 2487 C CA . LYS D 1 74 ? 88.065 -23.636 38.122 1.00 141.35 51 LYS D CA 1
ATOM 2488 C C . LYS D 1 74 ? 87.482 -22.832 36.969 1.00 142.11 51 LYS D C 1
ATOM 2489 O O . LYS D 1 74 ? 88.038 -21.807 36.571 1.00 147.68 51 LYS D O 1
ATOM 2495 N N . LYS D 1 75 ? 86.349 -23.302 36.447 1.00 137.26 52 LYS D N 1
ATOM 2496 C CA . LYS D 1 75 ? 85.688 -22.649 35.324 1.00 138.02 52 LYS D CA 1
ATOM 2497 C C . LYS D 1 75 ? 84.993 -21.370 35.769 1.00 136.86 52 LYS D C 1
ATOM 2498 O O . LYS D 1 75 ? 84.648 -20.526 34.947 1.00 138.27 52 LYS D O 1
ATOM 2504 N N . ILE D 1 76 ? 84.797 -21.223 37.074 1.00 134.72 53 ILE D N 1
ATOM 2505 C CA . ILE D 1 76 ? 84.215 -20.001 37.619 1.00 134.16 53 ILE D CA 1
ATOM 2506 C C . ILE D 1 76 ? 85.216 -18.848 37.601 1.00 142.12 53 ILE D C 1
ATOM 2507 O O . ILE D 1 76 ? 84.859 -17.719 37.265 1.00 145.70 53 ILE D O 1
ATOM 2512 N N . ALA D 1 77 ? 86.466 -19.133 37.961 1.00 146.61 54 ALA D N 1
ATOM 2513 C CA . ALA D 1 77 ? 87.519 -18.127 37.901 1.00 155.24 54 ALA D CA 1
ATOM 2514 C C . ALA D 1 77 ? 87.763 -17.682 36.459 1.00 158.53 54 ALA D C 1
ATOM 2515 O O . ALA D 1 77 ? 88.261 -16.584 36.218 1.00 163.94 54 ALA D O 1
ATOM 2517 N N . TYR D 1 78 ? 87.420 -18.547 35.507 1.00 155.48 55 TYR D N 1
ATOM 2518 C CA . TYR D 1 78 ? 87.533 -18.233 34.083 1.00 159.75 55 TYR D CA 1
ATOM 2519 C C . TYR D 1 78 ? 86.595 -17.087 33.742 1.00 159.87 55 TYR D C 1
ATOM 2520 O O . TYR D 1 78 ? 86.954 -16.166 33.006 1.00 165.20 55 TYR D O 1
ATOM 2529 N N . THR D 1 79 ? 85.385 -17.163 34.290 1.00 154.85 56 THR D N 1
ATOM 2530 C CA . THR D 1 79 ? 84.383 -16.120 34.123 1.00 155.63 56 THR D CA 1
ATOM 2531 C C . THR D 1 79 ? 84.744 -14.881 34.956 1.00 162.92 56 THR D C 1
ATOM 2532 O O . THR D 1 79 ? 84.283 -13.776 34.676 1.00 164.38 56 THR D O 1
ATOM 2536 N N . LYS D 1 80 ? 85.584 -15.075 35.970 1.00 168.04 57 LYS D N 1
ATOM 2537 C CA . LYS D 1 80 ? 86.105 -13.967 36.769 1.00 175.76 57 LYS D CA 1
ATOM 2538 C C . LYS D 1 80 ? 87.203 -13.202 36.025 1.00 190.95 57 LYS D C 1
ATOM 2539 O O . LYS D 1 80 ? 87.437 -12.019 36.281 1.00 197.16 57 LYS D O 1
ATOM 2545 N N . ALA D 1 81 ? 87.880 -13.889 35.110 1.00 198.17 58 ALA D N 1
ATOM 2546 C CA . ALA D 1 81 ? 88.905 -13.266 34.280 1.00 211.94 58 ALA D CA 1
ATOM 2547 C C . ALA D 1 81 ? 88.276 -12.608 33.055 1.00 212.59 58 ALA D C 1
ATOM 2548 O O . ALA D 1 81 ? 88.915 -11.806 32.372 1.00 221.82 58 ALA D O 1
ATOM 2550 N N . GLU D 1 82 ? 87.016 -12.948 32.790 1.00 203.03 59 GLU D N 1
ATOM 2551 C CA . GLU D 1 82 ? 86.301 -12.443 31.619 1.00 201.54 59 GLU D CA 1
ATOM 2552 C C . GLU D 1 82 ? 85.493 -11.188 31.944 1.00 201.19 59 GLU D C 1
ATOM 2553 O O . GLU D 1 82 ? 85.196 -10.384 31.058 1.00 203.24 59 GLU D O 1
ATOM 2559 N N . LEU D 1 83 ? 85.138 -11.021 33.214 1.00 199.26 60 LEU D N 1
ATOM 2560 C CA . LEU D 1 83 ? 84.398 -9.837 33.634 1.00 199.40 60 LEU D CA 1
ATOM 2561 C C . LEU D 1 83 ? 85.296 -8.606 33.606 1.00 213.53 60 LEU D C 1
ATOM 2562 O O . LEU D 1 83 ? 84.818 -7.480 33.474 1.00 214.87 60 LEU D O 1
ATOM 2567 N N . VAL D 1 84 ? 86.598 -8.827 33.734 1.00 224.78 61 VAL D N 1
ATOM 2568 C CA . VAL D 1 84 ? 87.549 -7.730 33.802 1.00 238.79 61 VAL D CA 1
ATOM 2569 C C . VAL D 1 84 ? 87.769 -7.108 32.436 1.00 246.15 61 VAL D C 1
ATOM 2570 O O . VAL D 1 84 ? 87.541 -5.914 32.242 1.00 251.22 61 VAL D O 1
ATOM 2574 N N . ASP D 1 85 ? 88.180 -7.920 31.471 1.00 250.65 62 ASP D N 1
ATOM 2575 C CA . ASP D 1 85 ? 88.537 -7.390 30.149 1.00 259.97 62 ASP D CA 1
ATOM 2576 C C . ASP D 1 85 ? 87.339 -7.116 29.235 1.00 247.59 62 ASP D C 1
ATOM 2577 O O . ASP D 1 85 ? 86.274 -7.710 29.442 1.00 237.96 62 ASP D O 1
ATOM 2582 N N . LYS D 1 86 ? 87.544 -6.185 28.295 1.00 241.71 63 LYS D N 1
ATOM 2583 C CA . LYS D 1 86 ? 86.896 -6.159 26.988 1.00 229.80 63 LYS D CA 1
ATOM 2584 C C . LYS D 1 86 ? 85.607 -5.400 26.723 1.00 219.34 63 LYS D C 1
ATOM 2585 O O . LYS D 1 86 ? 85.271 -5.273 25.534 1.00 219.17 63 LYS D O 1
ATOM 2591 N N . GLN D 1 87 ? 84.923 -4.834 27.717 1.00 210.83 64 GLN D N 1
ATOM 2592 C CA . GLN D 1 87 ? 83.585 -4.223 27.474 1.00 198.80 64 GLN D CA 1
ATOM 2593 C C . GLN D 1 87 ? 82.472 -5.264 27.292 1.00 185.61 64 GLN D C 1
ATOM 2594 O O . GLN D 1 87 ? 81.377 -4.970 26.758 1.00 178.26 64 GLN D O 1
ATOM 2600 N N . LYS D 1 88 ? 82.753 -6.480 27.741 1.00 112.78 65 LYS D N 1
ATOM 2601 C CA . LYS D 1 88 ? 81.775 -7.550 27.692 1.00 112.07 65 LYS D CA 1
ATOM 2602 C C . LYS D 1 88 ? 80.853 -7.330 28.872 1.00 112.73 65 LYS D C 1
ATOM 2603 O O . LYS D 1 88 ? 79.728 -7.820 28.896 1.00 111.85 65 LYS D O 1
ATOM 2609 N N . ASN D 1 89 ? 81.353 -6.590 29.855 1.00 113.54 66 ASN D N 1
ATOM 2610 C CA . ASN D 1 89 ? 80.564 -6.231 31.013 1.00 113.50 66 ASN D CA 1
ATOM 2611 C C . ASN D 1 89 ? 79.509 -5.225 30.605 1.00 111.46 66 ASN D C 1
ATOM 2612 O O . ASN D 1 89 ? 78.441 -5.127 31.213 1.00 111.87 66 ASN D O 1
ATOM 2617 N N . THR D 1 90 ? 79.827 -4.469 29.566 1.00 110.31 67 THR D N 1
ATOM 2618 C CA . THR D 1 90 ? 78.910 -3.469 29.062 1.00 107.96 67 THR D CA 1
ATOM 2619 C C . THR D 1 90 ? 77.650 -4.174 28.596 1.00 103.82 67 THR D C 1
ATOM 2620 O O . THR D 1 90 ? 76.551 -3.832 29.023 1.00 104.02 67 THR D O 1
ATOM 2624 N N . ALA D 1 91 ? 77.828 -5.190 27.757 1.00 99.68 68 ALA D N 1
ATOM 2625 C CA . ALA D 1 91 ? 76.712 -5.980 27.236 1.00 95.49 68 ALA D CA 1
ATOM 2626 C C . ALA D 1 91 ? 75.800 -6.481 28.332 1.00 92.78 68 ALA D C 1
ATOM 2627 O O . ALA D 1 91 ? 74.586 -6.506 28.182 1.00 93.57 68 ALA D O 1
ATOM 2629 N N . MET D 1 92 ? 76.413 -6.890 29.432 1.00 90.93 69 MET D N 1
ATOM 2630 C CA . MET D 1 92 ? 75.706 -7.447 30.571 1.00 90.49 69 MET D CA 1
ATOM 2631 C C . MET D 1 92 ? 75.030 -6.347 31.382 1.00 90.61 69 MET D C 1
ATOM 2632 O O . MET D 1 92 ? 73.935 -6.543 31.932 1.00 89.54 69 MET D O 1
ATOM 2637 N N . LEU D 1 93 ? 75.700 -5.196 31.446 1.00 90.17 70 LEU D N 1
ATOM 2638 C CA . LEU D 1 93 ? 75.195 -4.043 32.159 1.00 90.86 70 LEU D CA 1
ATOM 2639 C C . LEU D 1 93 ? 73.948 -3.498 31.466 1.00 91.16 70 LEU D C 1
ATOM 2640 O O . LEU D 1 93 ? 73.057 -2.933 32.114 1.00 90.25 70 LEU D O 1
ATOM 2645 N N . VAL D 1 94 ? 73.887 -3.661 30.148 1.00 92.69 71 VAL D N 1
ATOM 2646 C CA . VAL D 1 94 ? 72.756 -3.129 29.396 1.00 94.39 71 VAL D CA 1
ATOM 2647 C C . VAL D 1 94 ? 71.523 -3.921 29.744 1.00 92.81 71 VAL D C 1
ATOM 2648 O O . VAL D 1 94 ? 70.467 -3.365 30.050 1.00 93.01 71 VAL D O 1
ATOM 2652 N N . ILE D 1 95 ? 71.682 -5.233 29.706 1.00 89.46 72 ILE D N 1
ATOM 2653 C CA . ILE D 1 95 ? 70.607 -6.147 30.010 1.00 89.55 72 ILE D CA 1
ATOM 2654 C C . ILE D 1 95 ? 70.151 -5.966 31.439 1.00 87.57 72 ILE D C 1
ATOM 2655 O O . ILE D 1 95 ? 68.957 -5.870 31.690 1.00 89.53 72 ILE D O 1
ATOM 2660 N N . LEU D 1 96 ? 71.102 -5.889 32.365 1.00 86.34 73 LEU D N 1
ATOM 2661 C CA . LEU D 1 96 ? 70.805 -5.482 33.748 1.00 88.92 73 LEU D CA 1
ATOM 2662 C C . LEU D 1 96 ? 69.959 -4.217 33.824 1.00 88.45 73 LEU D C 1
ATOM 2663 O O . LEU D 1 96 ? 68.927 -4.197 34.502 1.00 86.13 73 LEU D O 1
ATOM 2668 N N . ALA D 1 97 ? 70.418 -3.175 33.127 1.00 89.91 74 ALA D N 1
ATOM 2669 C CA . ALA D 1 97 ? 69.734 -1.896 33.069 1.00 93.92 74 ALA D CA 1
ATOM 2670 C C . ALA D 1 97 ? 68.357 -2.015 32.452 1.00 96.89 74 ALA D C 1
ATOM 2671 O O . ALA D 1 97 ? 67.365 -1.548 33.020 1.00 93.96 74 ALA D O 1
ATOM 2673 N N . GLU D 1 98 ? 68.310 -2.612 31.267 1.00 104.38 75 GLU D N 1
ATOM 2674 C CA . GLU D 1 98 ? 67.051 -2.834 30.586 1.00 112.39 75 GLU D CA 1
ATOM 2675 C C . GLU D 1 98 ? 66.089 -3.572 31.517 1.00 109.26 75 GLU D C 1
ATOM 2676 O O . GLU D 1 98 ? 64.935 -3.170 31.673 1.00 109.56 75 GLU D O 1
ATOM 2682 N N . SER D 1 99 ? 66.579 -4.616 32.177 1.00 103.76 76 SER D N 1
ATOM 2683 C CA . SER D 1 99 ? 65.726 -5.407 33.057 1.00 102.27 76 SER D CA 1
ATOM 2684 C C . SER D 1 99 ? 65.244 -4.606 34.259 1.00 98.65 76 SER D C 1
ATOM 2685 O O . SER D 1 99 ? 64.083 -4.693 34.656 1.00 98.94 76 SER D O 1
ATOM 2688 N N . ALA D 1 100 ? 66.149 -3.842 34.855 1.00 95.91 77 ALA D N 1
ATOM 2689 C CA . ALA D 1 100 ? 65.801 -3.024 36.013 1.00 93.82 77 ALA D CA 1
ATOM 2690 C C . ALA D 1 100 ? 64.747 -1.965 35.674 1.00 95.55 77 ALA D C 1
ATOM 2691 O O . ALA D 1 100 ? 63.870 -1.664 36.497 1.00 92.38 77 ALA D O 1
ATOM 2693 N N . ALA D 1 101 ? 64.832 -1.413 34.463 1.00 99.34 78 ALA D N 1
ATOM 2694 C CA . ALA D 1 101 ? 63.838 -0.456 34.000 1.00 104.21 78 ALA D CA 1
ATOM 2695 C C . ALA D 1 101 ? 62.439 -1.060 33.941 1.00 108.72 78 ALA D C 1
ATOM 2696 O O . ALA D 1 101 ? 61.451 -0.391 34.263 1.00 109.57 78 ALA D O 1
ATOM 2698 N N . VAL D 1 102 ? 62.350 -2.324 33.534 1.00 113.12 79 VAL D N 1
ATOM 2699 C CA . VAL D 1 102 ? 61.059 -3.007 33.517 1.00 119.02 79 VAL D CA 1
ATOM 2700 C C . 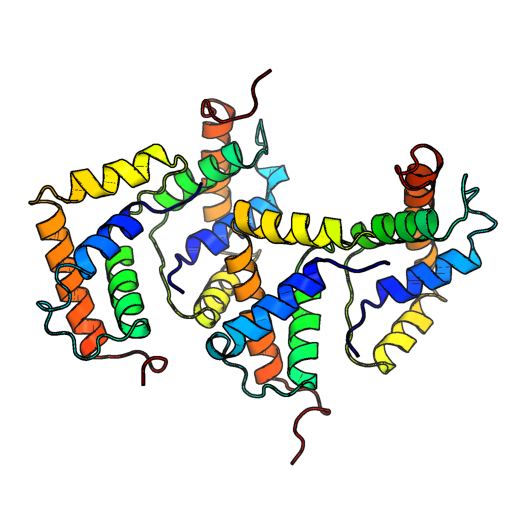VAL D 1 102 ? 60.484 -3.230 34.916 1.00 117.07 79 VAL D C 1
ATOM 2701 O O . VAL D 1 102 ? 59.298 -2.996 35.148 1.00 123.16 79 VAL D O 1
ATOM 2705 N N . VAL D 1 103 ? 61.328 -3.682 35.836 1.00 109.72 80 VAL D N 1
ATOM 2706 C CA . VAL D 1 103 ? 60.909 -3.975 37.204 1.00 107.56 80 VAL D CA 1
ATOM 2707 C C . VAL D 1 103 ? 60.569 -2.704 37.992 1.00 109.40 80 VAL D C 1
ATOM 2708 O O . VAL D 1 103 ? 59.696 -2.710 38.877 1.00 107.55 80 VAL D O 1
ATOM 2712 N N . SER D 1 104 ? 61.262 -1.617 37.658 1.00 113.83 81 SER D N 1
ATOM 2713 C CA . SER D 1 104 ? 61.044 -0.344 38.320 1.00 117.04 81 SER D CA 1
ATOM 2714 C C . SER D 1 104 ? 59.662 0.194 37.999 1.00 123.90 81 SER D C 1
ATOM 2715 O O . SER D 1 104 ? 58.828 0.364 38.887 1.00 123.90 81 SER D O 1
ATOM 2718 N N . GLU D 1 105 ? 59.427 0.453 36.717 1.00 130.53 82 GLU D N 1
ATOM 2719 C CA . GLU D 1 105 ? 58.205 1.116 36.284 1.00 140.51 82 GLU D CA 1
ATOM 2720 C C . GLU D 1 105 ? 56.999 0.213 36.449 1.00 144.17 82 GLU D C 1
ATOM 2721 O O . GLU D 1 105 ? 55.892 0.674 36.728 1.00 146.95 82 GLU D O 1
ATOM 2727 N N . SER D 1 106 ? 57.227 -1.081 36.273 1.00 146.62 83 SER D N 1
ATOM 2728 C CA . SER D 1 106 ? 56.176 -2.071 36.436 1.00 150.49 83 SER D CA 1
ATOM 2729 C C . SER D 1 106 ? 56.575 -3.142 37.450 1.00 150.06 83 SER D C 1
ATOM 2730 O O . SER D 1 106 ? 57.045 -4.214 37.070 1.00 150.06 83 SER D O 1
ATOM 2733 N N . PRO D 1 107 ? 56.384 -2.850 38.750 1.00 149.89 84 PRO D N 1
ATOM 2734 C CA . PRO D 1 107 ? 56.725 -3.774 39.840 1.00 149.30 84 PRO D CA 1
ATOM 2735 C C . PRO D 1 107 ? 55.742 -4.930 39.938 1.00 151.05 84 PRO D C 1
ATOM 2736 O O . PRO D 1 107 ? 54.667 -4.869 39.342 1.00 155.62 84 PRO D O 1
ATOM 2740 N N . SER D 1 108 ? 56.106 -5.967 40.685 1.00 144.80 85 SER D N 1
ATOM 2741 C CA . SER D 1 108 ? 55.241 -7.131 40.838 1.00 143.54 85 SER D CA 1
ATOM 2742 C C . SER D 1 108 ? 54.194 -6.879 41.914 1.00 140.98 85 SER D C 1
ATOM 2743 O O . SER D 1 108 ? 54.105 -5.782 42.466 1.00 138.25 85 SER D O 1
ATOM 2746 N N . ASP D 1 109 ? 53.402 -7.902 42.213 1.00 143.29 86 ASP D N 1
ATOM 2747 C CA . ASP D 1 109 ? 52.397 -7.798 43.260 1.00 143.65 86 ASP D CA 1
ATOM 2748 C C . ASP D 1 109 ? 53.028 -7.976 44.639 1.00 141.19 86 ASP D C 1
ATOM 2749 O O . ASP D 1 109 ? 52.375 -7.780 45.657 1.00 143.52 86 ASP D O 1
ATOM 2754 N N . LEU D 1 110 ? 54.307 -8.333 44.658 1.00 136.53 87 LEU D N 1
ATOM 2755 C CA . LEU D 1 110 ? 55.035 -8.550 45.902 1.00 133.26 87 LEU D CA 1
ATOM 2756 C C . LEU D 1 110 ? 55.697 -7.287 46.427 1.00 128.92 87 LEU D C 1
ATOM 2757 O O . LEU D 1 110 ? 56.242 -7.285 47.531 1.00 129.90 87 LEU D O 1
ATOM 2762 N N . CYS D 1 111 ? 55.678 -6.224 45.627 1.00 126.37 88 CYS D N 1
ATOM 2763 C CA . CYS D 1 111 ? 56.338 -4.978 45.992 1.00 124.05 88 CYS D CA 1
ATOM 2764 C C . CYS D 1 111 ? 55.330 -3.854 46.219 1.00 124.91 88 CYS D C 1
ATOM 2765 O O . CYS D 1 111 ? 54.996 -3.528 47.358 1.00 126.43 88 CYS D O 1
#

InterPro domains:
  IPR019657 Late competence development protein ComFB [PF10719] (4-84)

Organism: Bacillus subtilis (strain 168) (NCBI:txid224308)

Solvent-accessible surface area: 19255 Å² total; per-residue (Å²): 100,14,11,1,0,36,22,5,5,0,22,50,2,1,75,116,42,38,124,128,12,146,24,84,21,75,40,54,27,2,24,9,17,0,8,4,58,0,0,59,113,18,81,16,29,9,24,37,29,3,93,117,1,12,158,25,36,68,98,26,72,92,135,127,124,5,80,66,20,27,87,34,0,41,93,0,1,62,75,7,35,154,83,68,35,136,99,16,130,102,252,132,23,44,1,0,22,27,66,7,0,92,77,18,1,95,183,57,46,132,80,2,65,21,82,14,62,40,120,28,2,29,12,20,0,5,5,58,0,0,61,94,21,82,15,24,6,10,16,43,170,114,92,20,57,137,24,88,50,84,15,81,101,76,53,45,39,20,25,11,4,0,16,0,1,37,0,1,32,76,8,31,146,72,73,38,133,108,19,126,99,240,76,8,30,3,11,33,26,44,13,0,87,54,4,1,101,161,46,41,128,114,25,172,20,75,30,72,39,115,46,1,24,22,17,0,7,3,56,0,1,57,105,21,77,18,33,14,16,21,31,116,130,107,38,62,137,20,100,66,115,14,100,91,126,138,149,15,73,63,17,49,74,31,0,40,93,0,1,62,78,6,29,148,79,67,30,145,85,26,196,105,24,38,2,2,49,25,50,15,0,85,68,12,2,106,158,33,45,137,116,27,167,24,80,43,68,48,111,28,2,25,8,19,0,8,5,56,0,0,61,99,15,80,17,33,9,17,22,55,132,128,114,31,60,143,21,72,64,78,45,107,84,150,128,77,36,59,56,20,49,84,34,0,42,94,0,1,62,69,10,26,154,68,74,48,142,84,81

Foldseek 3Di:
DKDFLVLVLLVVCCVVCVPVLDAQDDDPQLVVQLSVQLVVVDDTHIDDDPVVSVVVSVVCDPPPDCVVSVVSSSVSRVVCRVPPDPVDDDD/DKDFLVLVLLVVLCVVCVVVLDALADDPQLSVQLSVQLVVPDDTDMDDDVVVSVVVNVVCVVVVVSVVSVVSSSVRSVVCSVPPDPPGPDD/DKDFLVLLLLVLLCVVCVVPLPAQDDDPQLVVQLSVQLVVVDDTDIDDDPVCSVCSNVVSVDDPVVVVSVVSSSVSRVVCRVPPDPVGD/DKDFLLLVLLVVVCVVCVVPLPFQDDDPQLSVQLSVQLVVVDDTDIDDDVVVSVVVVVVCPDDCVVVVSVVSSSVSSVCCRVPPDPVD

Sequence (359 aa):
MLVNSKEIVMKELLDRYMDQLHMACTCQVCQNDVLALSLNKVSPSYVTDFKKIAYTKAELVDKQKNTAMLVILAESAAVVSESPSDLCQTKMLVNSKEIVMKELLDRYMDQLHMACTCQVCQNDVLALSLNKVSPSYVTDFKKIAYTKAELVDKQKNTAMLVILAESAAVVSESPSDLCQTKMLVNSKEIVMKELLDRYMDQLHMACTCQVCQNDVLALSLNKVSPSYVTDFKKIAYTKAELVDKQKNTAMLVILAESAAVVSESPSDLCQMLVNSKEIVMKELLDRYMDQLHMACTCQVCQNDVLALSLNKVSPSYVTDFKKIAYTKAELVDKQKNTAMLVILAESAAVVSESPSDLC

Radius of gyration: 24.03 Å; Cα contacts (8 Å, |Δi|>4): 444; chains: 4; bounding box: 54×70×45 Å

Secondary structure (DSSP, 8-state):
--EEHHHHHHHHHHHHSGGGG--S--SHHHHHHHHHHHHTTS---EES-HHHHHHHHHHS-TTTTHHHHHHHHHHHHHHHHHS--TTS---/--EEHHHHHHHHHHTTTGGGTT-S--SHHHHHHHHHHHHTTS---EE--HHHHHHHTTTTSSSSHHHHHHHHHHHHHHHHHHS--TTT-/--EEHHHHHHHHHHHHHTTTTT-S--SHHHHHHHHHHHHTTS---EESSHHHHHHHHHHHHHTT-HHHHHHHHHHHHHHHHHS--TTS---/--EEHHHHHHHHHHHTTGGGTT-S--SHHHHHHHHHHHHHHSPP-EES-THHHHHHHHHTTSTTHHHHHHHHHHHHHHHHHHS--TT-